Protein AF-A0A932EJN1-F1 (afdb_monomer)

Solvent-accessible surface area (backbone atoms only — not comparable to full-atom values): 9842 Å² total; per-residue (Å²): 134,83,59,34,30,35,33,33,48,100,86,70,48,79,48,97,51,69,38,47,52,73,53,32,26,57,73,44,44,33,30,49,30,28,38,35,38,35,34,28,93,79,55,23,33,38,30,22,25,30,7,76,78,40,95,68,68,44,64,18,36,45,58,44,33,70,46,63,34,53,54,84,54,55,63,69,57,41,48,44,50,39,33,33,56,42,37,51,44,88,74,58,76,90,60,50,43,81,74,52,77,44,73,49,77,47,72,40,80,93,73,56,34,28,45,30,38,42,30,47,33,33,37,34,80,50,82,74,64,78,87,77,49,47,62,30,65,77,54,30,68,49,72,48,76,40,45,49,70,60,51,50,50,46,59,74,68,58,71,74,51,52,59,91,50,67,62,56,52,55,52,50,57,56,49,48,67,75,76,106

Structure (mmCIF, N/CA/C/O backbone):
data_AF-A0A932EJN1-F1
#
_entry.id   AF-A0A932EJN1-F1
#
loop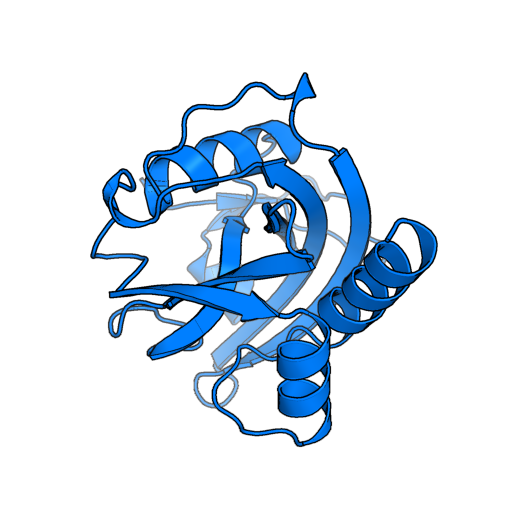_
_atom_site.group_PDB
_atom_site.id
_atom_site.type_symbol
_atom_site.label_atom_id
_atom_site.label_alt_id
_atom_site.label_comp_id
_atom_site.label_asym_id
_atom_site.label_entity_id
_atom_site.label_seq_id
_atom_site.pdbx_PDB_ins_code
_atom_site.Cartn_x
_atom_site.Cartn_y
_atom_site.Cartn_z
_atom_site.occupancy
_atom_site.B_iso_or_equiv
_atom_site.auth_seq_id
_atom_site.auth_comp_id
_atom_site.auth_asym_id
_atom_site.auth_atom_id
_atom_site.pdbx_PDB_model_num
ATOM 1 N N . MET A 1 1 ? -5.451 9.480 -18.350 1.00 54.56 1 MET A N 1
ATOM 2 C CA . MET A 1 1 ? -4.057 9.861 -18.679 1.00 54.56 1 MET A CA 1
ATOM 3 C C . MET A 1 1 ? -3.182 8.642 -18.427 1.00 54.56 1 MET A C 1
ATOM 5 O O . MET A 1 1 ? -3.647 7.742 -17.745 1.00 54.56 1 MET A O 1
ATOM 9 N N . THR A 1 2 ? -1.988 8.559 -19.011 1.00 78.69 2 THR A N 1
ATOM 10 C CA . THR A 1 2 ? -1.042 7.473 -18.704 1.00 78.69 2 THR A CA 1
ATOM 11 C C . THR A 1 2 ? -0.220 7.885 -17.487 1.00 78.69 2 THR A C 1
ATOM 13 O O . THR A 1 2 ? 0.469 8.899 -17.573 1.00 78.69 2 THR A O 1
ATOM 16 N N . GLU A 1 3 ? -0.293 7.129 -16.391 1.00 86.94 3 GLU A N 1
ATOM 17 C CA . GLU A 1 3 ? 0.506 7.369 -15.179 1.00 86.94 3 GLU A CA 1
ATOM 18 C C . GLU A 1 3 ? 2.008 7.387 -15.491 1.00 86.94 3 GLU A C 1
ATOM 20 O O . GLU A 1 3 ? 2.499 6.577 -16.297 1.00 86.94 3 GLU A O 1
ATOM 25 N N . CYS A 1 4 ? 2.741 8.308 -14.862 1.00 93.50 4 CYS A N 1
ATOM 26 C CA . CYS A 1 4 ? 4.175 8.474 -15.066 1.00 93.50 4 CYS A CA 1
ATOM 27 C C . CYS A 1 4 ? 4.906 8.561 -13.731 1.00 93.50 4 CYS A C 1
ATOM 29 O O . CYS A 1 4 ? 4.696 9.483 -12.952 1.00 93.50 4 CYS A O 1
ATOM 31 N N . PHE A 1 5 ? 5.849 7.654 -13.502 1.00 95.25 5 PHE A N 1
ATOM 32 C CA . PHE A 1 5 ? 6.533 7.560 -12.219 1.00 95.25 5 PHE A CA 1
ATOM 33 C C . PHE A 1 5 ? 7.929 8.154 -12.279 1.00 95.25 5 PHE A C 1
ATOM 35 O O . PHE A 1 5 ? 8.673 7.991 -13.256 1.00 95.25 5 PHE A O 1
ATOM 42 N N . ARG A 1 6 ? 8.292 8.824 -11.188 1.00 95.69 6 ARG A N 1
ATOM 43 C CA . ARG A 1 6 ? 9.658 9.234 -10.880 1.00 95.69 6 ARG A CA 1
ATOM 44 C C . ARG A 1 6 ? 10.517 8.002 -10.644 1.00 95.69 6 ARG A C 1
ATOM 46 O O . ARG A 1 6 ? 10.160 7.132 -9.856 1.00 95.69 6 ARG A O 1
ATOM 53 N N . ILE A 1 7 ? 11.663 7.944 -11.320 1.00 96.25 7 ILE A N 1
ATOM 54 C CA . ILE A 1 7 ? 12.631 6.863 -11.118 1.00 96.25 7 ILE A CA 1
ATOM 55 C C . ILE A 1 7 ? 13.543 7.189 -9.943 1.00 96.25 7 ILE A C 1
ATOM 57 O O . ILE A 1 7 ? 14.034 8.312 -9.822 1.00 96.25 7 ILE A O 1
ATOM 61 N N . TYR A 1 8 ? 13.822 6.189 -9.118 1.00 94.75 8 TYR A N 1
ATOM 62 C CA . TYR A 1 8 ? 14.735 6.264 -7.988 1.00 94.75 8 TYR A CA 1
ATOM 63 C C . TYR A 1 8 ? 15.956 5.377 -8.237 1.00 94.75 8 TYR A C 1
ATOM 65 O O . TYR A 1 8 ? 15.921 4.412 -8.999 1.00 94.75 8 TYR A O 1
ATOM 73 N N . ASP A 1 9 ? 17.089 5.732 -7.642 1.00 90.06 9 ASP A N 1
ATOM 74 C CA . ASP A 1 9 ? 18.225 4.815 -7.567 1.00 90.06 9 ASP A CA 1
ATOM 75 C C . ASP A 1 9 ? 18.012 3.755 -6.469 1.00 90.06 9 ASP A C 1
ATOM 77 O O . ASP A 1 9 ? 17.095 3.837 -5.650 1.00 90.06 9 ASP A O 1
ATOM 81 N N . SER A 1 10 ? 18.905 2.766 -6.397 1.00 80.25 10 SER A N 1
ATOM 82 C CA . SER A 1 10 ? 18.849 1.710 -5.376 1.00 80.25 10 SER A CA 1
ATOM 83 C C . SER A 1 10 ? 19.010 2.219 -3.935 1.00 80.25 10 SER A C 1
ATOM 85 O O . SER A 1 10 ? 18.788 1.467 -2.988 1.00 80.25 10 SER A O 1
ATOM 87 N N . ASN A 1 11 ? 19.425 3.475 -3.740 1.00 84.38 11 ASN A N 1
ATOM 88 C CA . ASN A 1 11 ? 19.524 4.117 -2.432 1.00 84.38 11 ASN A CA 1
ATOM 89 C C . ASN A 1 11 ? 18.252 4.904 -2.078 1.00 84.38 11 ASN A C 1
ATOM 91 O O . ASN A 1 11 ? 18.146 5.383 -0.950 1.00 84.38 11 ASN A O 1
ATOM 95 N N . GLY A 1 12 ? 17.278 4.989 -2.985 1.00 85.38 12 GLY A N 1
ATOM 96 C CA . GLY A 1 12 ? 16.040 5.740 -2.815 1.00 85.38 12 GLY A CA 1
ATOM 97 C C . GLY A 1 12 ? 16.172 7.229 -3.117 1.00 85.38 12 GLY A C 1
ATOM 98 O O . GLY A 1 12 ? 15.354 8.017 -2.646 1.00 85.38 12 GLY A O 1
ATOM 99 N N . LYS A 1 13 ? 17.185 7.642 -3.890 1.00 91.62 13 LYS A N 1
ATOM 100 C CA . LYS A 1 13 ? 17.310 9.028 -4.357 1.00 91.62 13 LYS A CA 1
ATOM 101 C C . LYS A 1 13 ? 16.562 9.224 -5.678 1.00 91.62 13 LYS A C 1
ATOM 103 O O . LYS A 1 13 ? 16.781 8.431 -6.596 1.00 91.62 13 LYS A O 1
ATOM 108 N N . PRO A 1 14 ? 15.729 10.273 -5.804 1.00 93.31 14 PRO A N 1
ATOM 109 C CA . PRO A 1 14 ? 15.003 10.541 -7.038 1.00 93.31 14 PRO A CA 1
ATOM 110 C C . PRO A 1 14 ? 15.961 10.959 -8.159 1.00 93.31 14 PRO A C 1
ATOM 112 O O . PRO A 1 14 ? 16.926 11.697 -7.943 1.00 93.31 14 PRO A O 1
ATOM 115 N N . GLN A 1 15 ? 15.662 10.512 -9.372 1.00 92.75 15 GLN A N 1
ATOM 116 C CA . GLN A 1 15 ? 16.313 10.924 -10.612 1.00 92.75 15 GLN A CA 1
ATOM 117 C C . GLN A 1 15 ? 15.427 11.926 -11.361 1.00 92.75 15 GLN A C 1
ATOM 119 O O . GLN A 1 15 ? 14.216 11.965 -11.183 1.00 92.75 15 GLN A O 1
ATOM 124 N N . SER A 1 16 ? 15.985 12.718 -12.274 1.00 89.94 16 SER A N 1
ATOM 125 C CA . SER A 1 16 ? 15.195 13.684 -13.060 1.00 89.94 16 SER A CA 1
ATOM 126 C C . SER A 1 16 ? 14.239 13.043 -14.079 1.00 89.94 16 SER A C 1
ATOM 128 O O . SER A 1 16 ? 13.417 13.740 -14.675 1.00 89.94 16 SER A O 1
ATOM 130 N N . THR A 1 17 ? 14.319 11.728 -14.277 1.00 93.62 17 THR A N 1
ATOM 131 C CA . THR A 1 17 ? 13.528 10.978 -15.258 1.00 93.62 17 THR A CA 1
ATOM 132 C C . THR A 1 17 ? 12.136 10.636 -14.722 1.00 93.62 17 THR A C 1
ATOM 134 O O . THR A 1 17 ? 12.007 10.134 -13.606 1.00 93.62 17 THR A O 1
ATOM 137 N N . LEU A 1 18 ? 11.116 10.869 -15.552 1.00 95.19 18 LEU A N 1
ATOM 138 C CA . LEU A 1 18 ? 9.786 10.269 -15.431 1.00 95.19 18 LEU A CA 1
ATOM 139 C C . LEU A 1 18 ? 9.641 9.206 -16.519 1.00 95.19 18 LEU A C 1
ATOM 141 O O . LEU A 1 18 ? 10.027 9.453 -17.666 1.00 95.19 18 LEU A O 1
ATOM 145 N N . LYS A 1 19 ? 9.080 8.046 -16.182 1.00 95.69 19 LYS A N 1
ATOM 146 C CA . LYS A 1 19 ? 8.761 6.997 -17.155 1.00 95.69 19 LYS A CA 1
ATOM 147 C C . LYS A 1 19 ? 7.293 6.583 -17.045 1.00 95.69 19 LYS A C 1
ATOM 149 O O . LYS A 1 19 ? 6.768 6.524 -15.936 1.00 95.69 19 LYS A O 1
ATOM 154 N N . PRO A 1 20 ? 6.632 6.248 -18.165 1.00 95.81 20 PRO A N 1
ATOM 155 C CA . PRO A 1 20 ? 5.308 5.642 -18.125 1.00 95.81 20 PRO A CA 1
ATOM 156 C C . PRO A 1 20 ? 5.309 4.350 -17.300 1.00 95.81 20 PRO A C 1
ATOM 158 O O . PRO A 1 20 ? 6.240 3.549 -17.427 1.00 95.81 20 PRO A O 1
ATOM 161 N N . ARG A 1 21 ? 4.245 4.109 -16.525 1.00 94.56 21 ARG A N 1
ATOM 162 C CA . ARG A 1 21 ? 4.094 2.936 -15.641 1.00 94.56 21 ARG A CA 1
ATOM 163 C C . ARG A 1 21 ? 4.502 1.608 -16.287 1.00 94.56 21 ARG A C 1
ATOM 165 O O . ARG A 1 21 ? 5.177 0.790 -15.669 1.00 94.56 21 ARG A O 1
ATOM 172 N N . ASN A 1 22 ? 4.100 1.374 -17.535 1.00 94.12 22 ASN A N 1
ATOM 173 C CA . ASN A 1 22 ? 4.407 0.123 -18.231 1.00 94.12 22 ASN A CA 1
ATOM 174 C C . ASN A 1 22 ? 5.908 -0.062 -18.520 1.00 94.12 22 ASN A C 1
ATOM 176 O O . ASN A 1 22 ? 6.369 -1.196 -18.563 1.00 94.12 22 ASN A O 1
ATOM 180 N N . GLN A 1 23 ? 6.660 1.023 -18.723 1.00 96.19 23 GLN A N 1
ATOM 181 C CA . GLN A 1 23 ? 8.111 0.967 -18.916 1.00 96.19 23 GLN A CA 1
ATOM 182 C C . GLN A 1 23 ? 8.835 0.765 -17.588 1.00 96.19 23 GLN A C 1
ATOM 184 O O . GLN A 1 23 ? 9.742 -0.052 -17.534 1.00 96.19 23 GLN A O 1
ATOM 189 N N . VAL A 1 24 ? 8.388 1.437 -16.521 1.00 96.38 24 VAL A N 1
ATOM 190 C CA . VAL A 1 24 ? 8.946 1.287 -15.163 1.00 96.38 24 VAL A CA 1
ATOM 191 C C . VAL A 1 24 ? 8.968 -0.187 -14.752 1.00 96.38 24 VAL A C 1
ATOM 193 O O . VAL A 1 24 ? 10.021 -0.725 -14.420 1.00 96.38 24 VAL A O 1
ATOM 196 N N . HIS A 1 25 ? 7.822 -0.864 -14.865 1.00 95.88 25 HIS A N 1
ATOM 197 C CA . HIS A 1 25 ? 7.695 -2.275 -14.495 1.00 95.88 25 HIS A CA 1
ATOM 198 C C . HIS A 1 25 ? 8.390 -3.236 -15.467 1.00 95.88 25 HIS A C 1
ATOM 200 O O . HIS A 1 25 ? 8.788 -4.330 -15.071 1.00 95.88 25 HIS A O 1
ATOM 206 N N . ALA A 1 26 ? 8.519 -2.868 -16.746 1.00 95.81 26 ALA A N 1
ATOM 207 C CA . ALA A 1 26 ? 9.234 -3.688 -17.724 1.00 95.81 26 ALA A CA 1
ATOM 208 C C . ALA A 1 26 ? 10.755 -3.630 -17.512 1.00 95.81 26 ALA A C 1
ATOM 210 O O . ALA A 1 26 ? 11.430 -4.652 -17.636 1.00 95.81 26 ALA A O 1
ATOM 211 N N . ASP A 1 27 ? 11.277 -2.449 -17.174 1.00 96.25 27 ASP A N 1
ATOM 212 C CA . ASP A 1 27 ? 12.700 -2.206 -16.934 1.00 96.25 27 ASP A CA 1
ATOM 213 C C . ASP A 1 27 ? 13.121 -2.604 -15.505 1.00 96.25 27 ASP A C 1
ATOM 215 O O . ASP A 1 27 ? 14.308 -2.803 -15.241 1.00 96.25 27 ASP A O 1
ATOM 219 N N . GLY A 1 28 ? 12.159 -2.746 -14.584 1.00 95.88 28 GLY A N 1
ATOM 220 C CA . GLY A 1 28 ? 12.423 -2.972 -13.164 1.00 95.88 28 GLY A CA 1
ATOM 221 C C . GLY A 1 28 ? 13.024 -1.741 -12.493 1.00 95.88 28 GLY A C 1
ATOM 222 O O . GLY A 1 28 ? 13.895 -1.863 -11.628 1.00 95.88 28 GLY A O 1
ATOM 223 N N . ASP A 1 29 ? 12.603 -0.550 -12.905 1.00 96.94 29 ASP A N 1
ATOM 224 C CA . ASP A 1 29 ? 13.058 0.681 -12.279 1.00 96.94 29 ASP A CA 1
ATOM 225 C C . ASP A 1 29 ? 12.437 0.845 -10.887 1.00 96.94 29 ASP A C 1
ATOM 227 O O . ASP A 1 29 ? 11.249 0.587 -10.673 1.00 96.94 29 ASP A O 1
ATOM 231 N N . TRP A 1 30 ? 13.244 1.323 -9.937 1.00 97.12 30 TRP A N 1
ATOM 232 C CA . TRP A 1 30 ? 12.730 1.682 -8.621 1.00 97.12 30 TRP A CA 1
ATOM 233 C C . TRP A 1 30 ? 11.813 2.896 -8.731 1.00 97.12 30 TRP A C 1
ATOM 235 O O . TRP A 1 30 ? 12.187 3.914 -9.318 1.00 97.12 30 TRP A O 1
ATOM 245 N N . HIS A 1 31 ? 10.639 2.795 -8.128 1.00 96.38 31 HIS A N 1
ATOM 246 C CA . HIS A 1 31 ? 9.637 3.852 -8.069 1.00 96.38 31 HIS A CA 1
ATOM 247 C C . HIS A 1 31 ? 8.978 3.875 -6.684 1.00 96.38 31 HIS A C 1
ATOM 249 O O . HIS A 1 31 ? 9.280 3.027 -5.838 1.00 96.38 31 HIS A O 1
ATOM 255 N N . ARG A 1 32 ? 8.154 4.893 -6.411 1.00 96.31 32 ARG A N 1
ATOM 256 C CA . ARG A 1 32 ? 7.485 5.043 -5.116 1.00 96.31 32 ARG A CA 1
ATOM 257 C C . ARG A 1 32 ? 6.005 4.703 -5.182 1.00 96.31 32 ARG A C 1
ATOM 259 O O . ARG A 1 32 ? 5.320 5.058 -6.139 1.00 96.31 32 ARG A O 1
ATOM 266 N N . ALA A 1 33 ? 5.541 4.097 -4.103 1.00 97.00 33 ALA A N 1
ATOM 267 C CA . ALA A 1 33 ? 4.145 3.810 -3.845 1.00 97.00 33 ALA A CA 1
ATOM 268 C C . ALA A 1 33 ? 3.823 4.058 -2.368 1.00 97.00 33 ALA A C 1
ATOM 270 O O . ALA A 1 33 ? 4.700 4.368 -1.554 1.00 97.00 33 ALA A O 1
ATOM 271 N N . VAL A 1 34 ? 2.549 3.946 -2.032 1.00 98.12 34 VAL A N 1
ATOM 272 C CA . VAL A 1 34 ? 2.036 4.053 -0.672 1.00 98.12 34 VAL A CA 1
ATOM 273 C C . VAL A 1 34 ? 1.158 2.854 -0.370 1.00 98.12 34 VAL A C 1
ATOM 275 O O . VAL A 1 34 ? 0.457 2.353 -1.246 1.00 98.12 34 VAL A O 1
ATOM 278 N N . GLU A 1 35 ? 1.165 2.427 0.886 1.00 98.44 35 GLU A N 1
ATOM 279 C CA . GLU A 1 35 ? 0.150 1.520 1.415 1.00 98.44 35 GLU A CA 1
ATOM 280 C C . GLU A 1 35 ? -0.474 2.158 2.646 1.00 98.44 35 GLU A C 1
ATOM 282 O O . GLU A 1 35 ? 0.233 2.587 3.563 1.00 98.44 35 GLU A O 1
ATOM 287 N N . THR A 1 36 ? -1.801 2.173 2.689 1.00 98.75 36 THR A N 1
ATOM 288 C CA . THR A 1 36 ? -2.541 2.558 3.884 1.00 98.75 36 THR A CA 1
ATOM 289 C C . THR A 1 36 ? -3.203 1.340 4.504 1.00 98.75 36 THR A C 1
ATOM 291 O O . THR A 1 36 ? -3.864 0.548 3.830 1.00 98.75 36 THR A O 1
ATOM 294 N N . TRP A 1 37 ? -3.037 1.217 5.816 1.00 98.75 37 TRP A N 1
ATOM 295 C CA . TRP A 1 37 ? -3.672 0.206 6.644 1.00 98.75 37 TRP A CA 1
ATOM 296 C C . TRP A 1 37 ? -4.697 0.869 7.556 1.0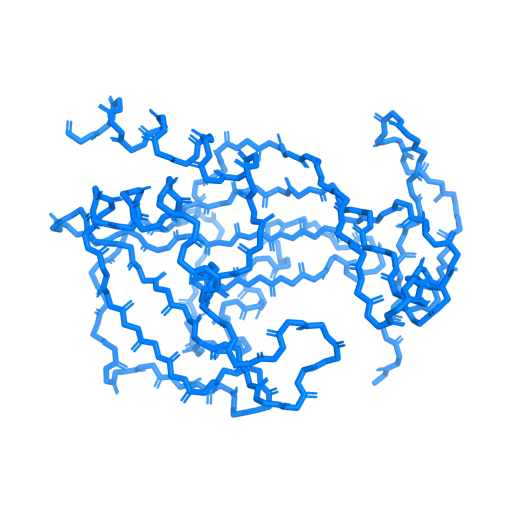0 98.75 37 TRP A C 1
ATOM 298 O O . TRP A 1 37 ? -4.389 1.832 8.249 1.00 98.75 37 TRP A O 1
ATOM 308 N N . ILE A 1 38 ? -5.920 0.352 7.562 1.00 98.69 38 ILE A N 1
ATOM 309 C CA . ILE A 1 38 ? -7.001 0.821 8.422 1.00 98.69 38 ILE A CA 1
ATOM 310 C C . ILE A 1 38 ? -7.144 -0.167 9.572 1.00 98.69 38 ILE A C 1
ATOM 312 O O . ILE A 1 38 ? -7.423 -1.348 9.345 1.00 98.69 38 ILE A O 1
ATOM 316 N N . LEU A 1 39 ? -6.953 0.319 10.795 1.00 98.62 39 LEU A N 1
ATOM 317 C CA . LEU A 1 39 ? -7.068 -0.450 12.029 1.00 98.62 39 LEU A CA 1
ATOM 318 C C . LEU A 1 39 ? -8.273 0.055 12.819 1.00 98.62 39 LEU A C 1
ATOM 320 O O . LEU A 1 39 ? -8.361 1.238 13.140 1.00 98.62 39 LEU A O 1
ATOM 324 N N . ASN A 1 40 ? -9.201 -0.840 13.138 1.00 98.00 40 ASN A N 1
ATOM 325 C CA . ASN A 1 40 ? -10.351 -0.488 13.963 1.00 98.00 40 ASN A CA 1
ATOM 326 C C . ASN A 1 40 ? -10.053 -0.662 15.465 1.00 98.00 40 ASN A C 1
ATOM 328 O O . ASN A 1 40 ? -9.041 -1.247 15.863 1.00 98.00 40 ASN A O 1
ATOM 332 N N . SER A 1 41 ? -10.977 -0.222 16.321 1.00 96.88 41 SER A N 1
ATOM 333 C CA . SER A 1 41 ? -10.846 -0.302 17.787 1.00 96.88 41 SER A CA 1
ATOM 334 C C . SER A 1 41 ? -10.808 -1.731 18.356 1.00 96.88 41 SER A C 1
ATOM 336 O O . SER A 1 41 ? -10.571 -1.922 19.550 1.00 96.88 41 SER A O 1
ATOM 338 N N . LYS A 1 42 ? -11.039 -2.750 17.520 1.00 97.19 42 LYS A N 1
ATOM 339 C CA . LYS A 1 42 ? -11.001 -4.177 17.876 1.00 97.19 42 LYS A CA 1
ATOM 340 C C . LYS A 1 42 ? -9.699 -4.859 17.453 1.00 97.19 42 LYS A C 1
ATOM 342 O O . LYS A 1 42 ? -9.623 -6.085 17.512 1.00 97.19 42 LYS A O 1
ATOM 347 N N . ASN A 1 43 ? -8.687 -4.093 17.043 1.00 97.06 43 ASN A N 1
ATOM 348 C CA . ASN A 1 43 ? -7.428 -4.601 16.494 1.00 97.06 43 ASN A CA 1
ATOM 349 C C . ASN A 1 43 ? -7.619 -5.453 15.224 1.00 97.06 43 ASN A C 1
ATOM 351 O O . ASN A 1 43 ? -6.874 -6.406 14.962 1.00 97.06 43 ASN A O 1
ATOM 355 N N . GLU A 1 44 ? -8.628 -5.120 14.420 1.00 98.44 44 GLU A N 1
ATOM 356 C CA . GLU A 1 44 ? -8.852 -5.732 13.117 1.00 98.44 44 GLU A CA 1
ATOM 357 C C . GLU A 1 44 ? -8.376 -4.789 12.013 1.00 98.44 44 GLU A C 1
ATOM 359 O O . GLU A 1 44 ? -8.683 -3.596 12.013 1.00 98.44 44 GLU A O 1
ATOM 364 N N . LEU A 1 45 ? -7.636 -5.345 11.058 1.00 98.62 45 LEU A N 1
ATOM 365 C CA . LEU A 1 45 ? -7.196 -4.650 9.859 1.00 98.62 45 LEU A CA 1
ATOM 366 C C . LEU A 1 45 ? -8.247 -4.815 8.766 1.00 98.62 45 LEU A C 1
ATOM 368 O O . LEU A 1 45 ? -8.701 -5.936 8.508 1.00 98.62 45 LEU A O 1
ATOM 372 N N . LEU A 1 46 ? -8.612 -3.719 8.104 1.00 98.75 46 LEU A N 1
ATOM 373 C CA . LEU A 1 46 ? -9.347 -3.800 6.848 1.00 98.75 46 LEU A CA 1
ATOM 374 C C . LEU A 1 46 ? -8.388 -4.295 5.763 1.00 98.75 46 LEU A C 1
ATOM 376 O O . LEU A 1 46 ? -7.326 -3.716 5.555 1.00 98.75 46 LEU A O 1
ATOM 380 N N . ILE A 1 47 ? -8.760 -5.348 5.052 1.00 98.62 47 ILE A N 1
ATOM 381 C CA . ILE A 1 47 ? -8.035 -5.818 3.870 1.00 98.62 47 ILE A CA 1
ATOM 382 C C . ILE A 1 47 ? -8.955 -5.767 2.664 1.00 98.62 47 ILE A C 1
ATOM 384 O O . ILE A 1 47 ? -10.148 -6.082 2.771 1.00 98.62 47 ILE A O 1
ATOM 388 N N . GLN A 1 48 ? -8.394 -5.416 1.512 1.00 98.38 48 GLN A N 1
ATOM 389 C CA . GLN A 1 48 ? -9.126 -5.413 0.254 1.00 98.38 48 GLN A CA 1
ATOM 390 C C . GLN A 1 48 ? -8.763 -6.619 -0.600 1.00 98.38 48 GLN A C 1
ATOM 392 O O . GLN A 1 48 ? -7.633 -7.103 -0.576 1.00 98.38 48 GLN A O 1
ATOM 397 N N . LYS A 1 49 ? -9.727 -7.136 -1.356 1.00 98.44 49 LYS A N 1
ATOM 398 C CA . LYS A 1 49 ? -9.485 -8.133 -2.392 1.00 98.44 49 LYS A CA 1
ATOM 399 C C . LYS A 1 49 ? -9.368 -7.413 -3.724 1.00 98.44 49 LYS A C 1
ATOM 401 O O . LYS A 1 49 ? -10.350 -6.838 -4.195 1.00 98.44 49 LYS A O 1
ATOM 406 N N . ARG A 1 50 ? -8.194 -7.496 -4.342 1.00 98.19 50 ARG A N 1
ATOM 407 C CA . ARG A 1 50 ? -7.893 -6.879 -5.638 1.00 98.19 50 ARG A CA 1
ATOM 408 C C . ARG A 1 50 ? -8.871 -7.352 -6.710 1.00 98.19 50 ARG A C 1
ATOM 410 O O . ARG A 1 50 ? -9.263 -8.524 -6.730 1.00 98.19 50 ARG A O 1
ATOM 417 N N . ALA A 1 51 ? -9.271 -6.455 -7.603 1.00 97.81 51 ALA A N 1
ATOM 418 C CA . ALA A 1 51 ? -10.095 -6.789 -8.757 1.00 97.81 51 ALA A CA 1
ATOM 419 C C . ALA A 1 51 ? -9.420 -7.843 -9.650 1.00 97.81 51 ALA A C 1
ATOM 421 O O . ALA A 1 51 ? -8.200 -7.863 -9.829 1.00 97.81 51 ALA A O 1
ATOM 422 N N . SER A 1 52 ? -10.229 -8.713 -10.257 1.00 96.69 52 SER A N 1
ATOM 423 C CA . SER A 1 52 ? -9.745 -9.760 -11.176 1.00 96.69 52 SER A CA 1
ATOM 424 C C . SER A 1 52 ? -9.058 -9.203 -12.434 1.00 96.69 52 SER A C 1
ATOM 426 O O . SER A 1 52 ? -8.282 -9.903 -13.080 1.00 96.69 52 SER A O 1
ATOM 428 N N . GLY A 1 53 ? -9.327 -7.937 -12.777 1.00 94.38 53 GLY A N 1
ATOM 429 C CA . GLY A 1 53 ? -8.728 -7.237 -13.914 1.00 94.38 53 GLY A CA 1
ATOM 430 C C . GLY A 1 53 ? -7.345 -6.631 -13.653 1.00 94.38 53 GLY A C 1
ATOM 431 O O . GLY A 1 53 ? -6.741 -6.125 -14.599 1.00 94.38 53 GLY A O 1
ATOM 432 N N . LYS A 1 54 ? -6.834 -6.664 -12.412 1.00 93.25 54 LYS A N 1
ATOM 433 C CA . LYS A 1 54 ? -5.517 -6.100 -12.077 1.00 93.25 54 LYS A CA 1
ATOM 434 C C . LYS A 1 54 ? -4.397 -6.851 -12.800 1.00 93.25 54 LYS A C 1
ATOM 436 O O . LYS A 1 54 ? -4.400 -8.076 -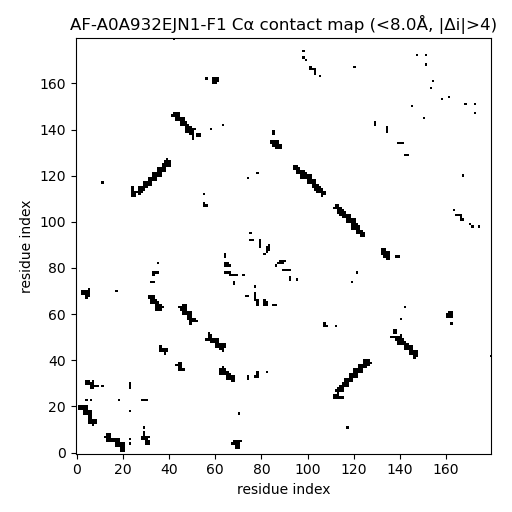12.911 1.00 93.25 54 LYS A O 1
ATOM 441 N N . ASP A 1 55 ? -3.407 -6.101 -13.270 1.00 89.81 55 ASP A N 1
ATOM 442 C CA . ASP A 1 55 ? -2.273 -6.624 -14.037 1.00 89.81 55 ASP A CA 1
ATOM 443 C C . ASP A 1 55 ? -1.193 -7.294 -13.172 1.00 89.81 55 ASP A C 1
ATOM 445 O O . ASP A 1 55 ? -0.426 -8.127 -13.668 1.00 89.81 55 ASP A O 1
ATOM 449 N N . SER A 1 56 ? -1.173 -6.962 -11.879 1.00 91.12 56 SER A N 1
ATOM 450 C CA . SER A 1 56 ? -0.425 -7.642 -10.831 1.00 91.12 56 SER A CA 1
ATOM 451 C C . SER A 1 56 ? -1.365 -8.149 -9.735 1.00 91.12 56 SER A C 1
ATOM 453 O O . SER A 1 56 ? -2.261 -7.444 -9.255 1.00 91.12 56 SER A O 1
ATOM 455 N N . PHE A 1 57 ? -1.133 -9.400 -9.330 1.00 94.50 57 PHE A N 1
ATOM 456 C CA . PHE A 1 57 ? -1.802 -10.043 -8.198 1.00 94.50 57 PHE A CA 1
ATOM 457 C C . PHE A 1 57 ? -3.349 -9.979 -8.214 1.00 94.50 57 PHE A C 1
ATOM 459 O O . PHE A 1 57 ? -3.943 -9.648 -7.188 1.00 94.50 57 PHE A O 1
ATOM 466 N N . PRO A 1 58 ? -4.028 -10.303 -9.333 1.00 96.44 58 PRO A N 1
ATOM 467 C CA . PRO A 1 58 ? -5.490 -10.321 -9.363 1.00 96.44 58 PRO A CA 1
ATOM 468 C C . PRO A 1 58 ? -6.056 -11.309 -8.335 1.00 96.44 58 PRO A C 1
ATOM 470 O O . PRO A 1 58 ? -5.439 -12.337 -8.041 1.00 96.44 58 PRO A O 1
ATOM 473 N N . ASP A 1 59 ? -7.228 -10.982 -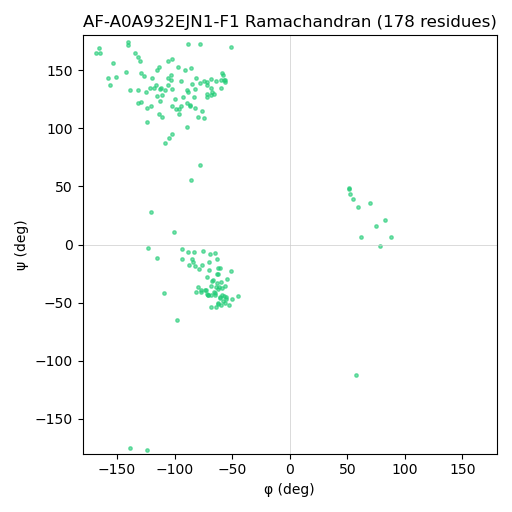7.786 1.00 97.44 59 ASP A N 1
ATOM 474 C CA . ASP A 1 59 ? -7.977 -11.787 -6.811 1.00 97.44 59 ASP A CA 1
ATOM 475 C C . ASP A 1 59 ? -7.279 -12.059 -5.464 1.00 97.44 59 ASP A C 1
ATOM 477 O O . ASP A 1 59 ? -7.816 -12.803 -4.636 1.00 97.44 59 ASP A O 1
ATOM 481 N N . LYS A 1 60 ? -6.118 -11.450 -5.200 1.00 97.75 60 LYS A N 1
ATOM 482 C CA . LYS A 1 60 ? -5.426 -11.558 -3.909 1.00 97.75 60 LYS A CA 1
ATOM 483 C C . LYS A 1 60 ? -5.925 -10.534 -2.898 1.00 97.75 60 LYS A C 1
ATOM 485 O O . LYS A 1 60 ? -6.380 -9.452 -3.262 1.00 97.75 60 LYS A O 1
ATOM 490 N N . TRP A 1 61 ? -5.813 -10.893 -1.624 1.00 98.44 61 TRP A N 1
ATOM 491 C CA . TRP A 1 61 ? -5.993 -9.976 -0.504 1.00 98.44 61 TRP A CA 1
ATOM 492 C C . TRP A 1 61 ? -4.754 -9.101 -0.315 1.00 98.44 61 TRP A C 1
ATOM 494 O O . TRP A 1 61 ? -3.628 -9.590 -0.406 1.00 98.44 61 TRP A O 1
ATOM 504 N N . ASP A 1 62 ? -4.972 -7.828 -0.030 1.00 98.06 62 ASP A N 1
ATOM 505 C CA . ASP A 1 62 ? -3.947 -6.789 -0.003 1.00 98.06 62 ASP A CA 1
ATOM 506 C C . ASP A 1 62 ? -4.145 -5.845 1.201 1.00 98.06 62 ASP A C 1
ATOM 508 O O . ASP A 1 62 ? -5.018 -6.092 2.044 1.00 98.06 62 ASP A O 1
ATOM 512 N N . ALA A 1 63 ? -3.333 -4.788 1.294 1.00 98.12 63 ALA A N 1
ATOM 513 C CA . ALA A 1 63 ? -3.527 -3.659 2.203 1.00 98.12 63 ALA A CA 1
ATOM 514 C C . ALA A 1 63 ? -4.946 -3.070 2.101 1.00 98.12 63 ALA A C 1
ATOM 516 O O . ALA A 1 63 ? -5.726 -3.421 1.215 1.00 98.12 63 ALA A O 1
ATOM 517 N N . SER A 1 64 ? -5.316 -2.173 3.018 1.00 98.44 64 SER A N 1
ATOM 518 C CA . SER A 1 64 ? -6.635 -1.532 2.937 1.00 98.44 64 SER A CA 1
ATOM 519 C C . SER A 1 64 ? -6.771 -0.711 1.660 1.00 98.44 64 SER A C 1
ATOM 521 O O . SER A 1 64 ? -7.841 -0.704 1.070 1.00 98.44 64 SER A O 1
ATOM 523 N N . CYS A 1 65 ? -5.689 -0.045 1.257 1.00 97.94 65 CYS A N 1
ATOM 524 C CA . CYS A 1 65 ? -5.577 0.722 0.027 1.00 97.94 65 CYS A CA 1
ATOM 525 C C . CYS A 1 65 ? -4.092 0.868 -0.344 1.00 97.94 65 CYS A C 1
ATOM 527 O O . CYS A 1 65 ? -3.252 1.002 0.555 1.00 97.94 65 CYS A O 1
ATOM 529 N N . ALA A 1 66 ? -3.751 0.835 -1.632 1.00 96.75 66 ALA A N 1
ATOM 530 C CA . ALA A 1 66 ? -2.375 1.014 -2.093 1.00 96.75 66 ALA A CA 1
ATOM 531 C C . ALA A 1 66 ? -2.323 1.627 -3.494 1.00 96.75 66 ALA A C 1
ATOM 533 O O . ALA A 1 66 ? -3.117 1.270 -4.355 1.00 96.75 66 ALA A O 1
ATOM 534 N N . GLY A 1 67 ? -1.337 2.481 -3.755 1.00 95.19 67 GLY A N 1
ATOM 535 C CA . GLY A 1 67 ? -1.199 3.116 -5.064 1.00 95.19 67 GLY A CA 1
ATOM 536 C C . GLY A 1 67 ? 0.151 3.778 -5.280 1.00 95.19 67 GLY A C 1
ATOM 537 O O . GLY A 1 67 ? 0.957 3.908 -4.358 1.00 95.19 67 GLY A O 1
ATOM 538 N N . HIS A 1 68 ? 0.422 4.173 -6.520 1.00 96.25 68 HIS A N 1
ATOM 539 C CA . HIS A 1 68 ? 1.717 4.733 -6.902 1.00 96.25 68 HIS A CA 1
ATOM 540 C C . HIS A 1 68 ? 1.722 6.251 -6.752 1.00 96.25 68 HIS A C 1
ATOM 542 O O . HIS A 1 68 ? 0.712 6.921 -6.966 1.00 96.25 68 HIS A O 1
ATOM 548 N N . ILE A 1 69 ? 2.895 6.805 -6.459 1.00 94.69 69 ILE A N 1
ATOM 549 C CA . ILE A 1 69 ? 3.094 8.252 -6.502 1.00 94.69 69 ILE A CA 1
ATOM 550 C C . ILE A 1 69 ? 3.205 8.684 -7.971 1.00 94.69 69 ILE A C 1
ATOM 552 O O . ILE A 1 69 ? 4.161 8.313 -8.660 1.00 94.69 69 ILE A O 1
ATOM 556 N N . ASP A 1 70 ? 2.245 9.481 -8.452 1.00 90.75 70 ASP A N 1
ATOM 557 C CA . ASP A 1 70 ? 2.279 10.033 -9.811 1.00 90.75 70 ASP A CA 1
ATOM 558 C C . ASP A 1 70 ? 3.152 11.294 -9.861 1.00 90.75 70 ASP A C 1
ATOM 560 O O . ASP A 1 70 ? 2.988 12.244 -9.090 1.00 90.75 70 ASP A O 1
ATOM 564 N N . GLY A 1 71 ? 4.109 11.310 -10.787 1.00 89.06 71 GLY A N 1
ATOM 565 C CA . GLY A 1 71 ? 5.042 12.416 -10.953 1.00 89.06 71 GLY A CA 1
ATOM 566 C C . GLY A 1 71 ? 5.841 12.730 -9.685 1.00 89.06 71 GLY A C 1
ATOM 567 O O . GLY A 1 71 ? 6.712 11.963 -9.285 1.00 89.06 71 GLY A O 1
ATOM 568 N N . ASP A 1 72 ? 5.572 13.902 -9.109 1.00 85.38 72 ASP A N 1
ATOM 569 C CA . ASP A 1 72 ? 6.229 14.432 -7.907 1.00 85.38 72 ASP A CA 1
ATOM 570 C C . ASP A 1 72 ? 5.209 14.684 -6.777 1.00 85.38 72 ASP A C 1
ATOM 572 O O . ASP A 1 72 ? 5.383 15.598 -5.971 1.00 85.38 72 ASP A O 1
ATOM 576 N N . GLU A 1 73 ? 4.103 13.932 -6.756 1.00 92.75 73 GLU A N 1
ATOM 577 C CA . GLU A 1 73 ? 3.123 13.992 -5.670 1.00 92.75 73 GLU A CA 1
ATOM 578 C C . GLU A 1 73 ? 3.773 13.627 -4.317 1.00 92.75 73 GLU A C 1
ATOM 580 O O . GLU A 1 73 ? 4.642 12.762 -4.218 1.00 92.75 73 GLU A O 1
ATOM 585 N N . GLU A 1 74 ? 3.373 14.316 -3.248 1.00 95.50 74 GLU A N 1
ATOM 586 C CA . GLU A 1 74 ? 3.773 13.939 -1.889 1.00 95.50 74 GLU A CA 1
ATOM 587 C C . GLU A 1 74 ? 3.040 12.655 -1.482 1.00 95.50 74 GLU A C 1
ATOM 589 O O . GLU A 1 74 ? 1.826 12.561 -1.671 1.00 95.50 74 GLU A O 1
ATOM 594 N N . SER A 1 75 ? 3.729 11.702 -0.851 1.00 97.31 75 SER A N 1
ATOM 595 C CA . SER A 1 75 ? 3.151 10.386 -0.529 1.00 97.31 75 SER A CA 1
ATOM 596 C C . SER A 1 75 ? 1.867 10.463 0.300 1.00 97.31 75 SER A C 1
ATOM 598 O O . SER A 1 75 ? 0.924 9.714 0.061 1.00 97.31 75 SER A O 1
ATOM 600 N N . ILE A 1 76 ? 1.766 11.425 1.217 1.00 98.25 76 ILE A N 1
ATOM 601 C CA . ILE A 1 76 ? 0.539 11.649 1.990 1.00 98.25 76 ILE A CA 1
ATOM 602 C C . ILE A 1 76 ? -0.667 12.021 1.109 1.00 98.25 76 ILE A C 1
ATOM 604 O O . ILE A 1 76 ? -1.785 11.593 1.386 1.00 98.25 76 ILE A O 1
ATOM 608 N N . ASN A 1 77 ? -0.457 12.789 0.036 1.00 98.00 77 ASN A N 1
ATOM 609 C CA . ASN A 1 77 ? -1.526 13.170 -0.887 1.00 98.00 77 ASN A CA 1
ATOM 610 C C . ASN A 1 77 ? -1.945 11.977 -1.747 1.00 98.00 77 ASN A C 1
ATOM 612 O O . ASN A 1 77 ? -3.142 11.766 -1.927 1.00 98.00 77 ASN A O 1
ATOM 616 N N . THR A 1 78 ? -0.976 11.162 -2.178 1.00 97.88 78 THR A N 1
ATOM 617 C CA . THR A 1 78 ? -1.238 9.879 -2.838 1.00 97.88 78 THR A CA 1
ATOM 618 C C . THR A 1 78 ? -2.106 8.992 -1.946 1.00 97.88 78 THR A C 1
ATOM 620 O O . THR A 1 78 ? -3.157 8.547 -2.382 1.00 97.88 78 THR A O 1
ATOM 623 N N . ALA A 1 79 ? -1.751 8.807 -0.669 1.00 98.44 79 ALA A N 1
ATOM 624 C CA . ALA A 1 79 ? -2.527 7.974 0.254 1.00 98.44 79 ALA A CA 1
ATOM 625 C C . ALA A 1 79 ? -3.984 8.453 0.411 1.00 98.44 79 ALA A C 1
ATOM 627 O O . ALA A 1 79 ? -4.909 7.645 0.369 1.00 98.44 79 ALA A O 1
ATOM 628 N N . ILE A 1 80 ? -4.202 9.766 0.541 1.00 98.44 80 ILE A N 1
ATOM 629 C CA . ILE A 1 80 ? -5.548 10.360 0.629 1.00 98.44 80 ILE A CA 1
ATOM 630 C C . ILE A 1 80 ? -6.331 10.166 -0.675 1.00 98.44 80 ILE A C 1
ATOM 632 O O . ILE A 1 80 ? -7.520 9.845 -0.638 1.00 98.44 80 ILE A O 1
ATOM 636 N N . ARG A 1 81 ? -5.682 10.381 -1.825 1.00 97.88 81 ARG A N 1
ATOM 637 C CA . ARG A 1 81 ? -6.297 10.209 -3.144 1.00 97.88 81 ARG A CA 1
ATOM 638 C C . ARG A 1 81 ? -6.730 8.761 -3.353 1.00 97.88 81 ARG A C 1
ATOM 640 O O . ARG A 1 81 ? -7.890 8.542 -3.680 1.00 97.88 81 ARG A O 1
ATOM 647 N N . GLU A 1 82 ? -5.841 7.806 -3.105 1.00 98.19 82 GLU A N 1
ATOM 648 C CA . GLU A 1 82 ? -6.112 6.379 -3.300 1.00 98.19 82 GLU A CA 1
ATOM 649 C C . GLU A 1 82 ? -7.216 5.887 -2.349 1.00 98.19 82 GLU A C 1
ATOM 651 O O . GLU A 1 82 ? -8.140 5.206 -2.781 1.00 98.19 82 GLU A O 1
ATOM 656 N N . LEU A 1 83 ? -7.224 6.309 -1.075 1.00 98.38 83 LEU A N 1
ATOM 657 C CA . LEU A 1 83 ? -8.315 5.976 -0.142 1.00 98.38 83 LEU A CA 1
ATOM 658 C C . LEU A 1 83 ? -9.681 6.465 -0.640 1.00 98.38 83 LEU A C 1
ATOM 660 O O . LEU A 1 83 ? -10.700 5.788 -0.467 1.00 98.38 83 LEU A O 1
ATOM 664 N N . LYS A 1 84 ? -9.709 7.645 -1.262 1.00 98.25 84 LYS A N 1
ATOM 665 C CA . LYS A 1 84 ? -10.920 8.199 -1.859 1.00 98.25 84 LYS A CA 1
ATOM 666 C C . LYS A 1 84 ? -11.318 7.460 -3.135 1.00 98.25 84 LYS A C 1
ATOM 668 O O . LYS A 1 84 ? -12.506 7.219 -3.329 1.00 98.25 84 LYS A O 1
ATOM 673 N N . GLU A 1 85 ? -10.361 7.144 -4.000 1.00 97.31 85 GLU A N 1
ATOM 674 C CA . GLU A 1 85 ? -10.592 6.461 -5.276 1.00 97.31 85 GLU A CA 1
ATOM 675 C C . GLU A 1 85 ? -11.039 5.010 -5.047 1.00 97.31 85 GLU A C 1
ATOM 677 O O . GLU A 1 85 ? -12.129 4.641 -5.478 1.00 97.31 85 GLU A O 1
ATOM 682 N N . GLU A 1 86 ? -10.282 4.221 -4.281 1.00 98.12 86 GLU A N 1
ATOM 683 C CA . GLU A 1 86 ? -10.529 2.787 -4.096 1.00 98.12 86 GLU A CA 1
ATOM 684 C C . GLU A 1 86 ? -11.681 2.480 -3.130 1.00 98.12 86 GLU A C 1
ATOM 686 O O . GLU A 1 86 ? -12.454 1.551 -3.381 1.00 98.12 86 GLU A O 1
ATOM 691 N N . LEU A 1 87 ? -11.805 3.237 -2.030 1.00 98.19 87 LEU A N 1
ATOM 692 C CA . LEU A 1 87 ? -12.747 2.944 -0.938 1.00 98.19 87 LEU A CA 1
ATOM 693 C C . LEU A 1 87 ? -13.852 3.997 -0.756 1.00 98.19 87 LEU A C 1
ATOM 695 O O . LEU A 1 87 ? -14.805 3.764 -0.005 1.00 98.19 87 LEU A O 1
ATOM 699 N N . GLY A 1 88 ? -13.744 5.160 -1.404 1.00 98.00 88 GLY A N 1
ATOM 700 C CA . GLY A 1 88 ? -14.669 6.277 -1.201 1.00 98.00 88 GLY A CA 1
ATOM 701 C C . GLY A 1 88 ? -14.468 7.033 0.115 1.00 98.00 88 GLY A C 1
ATOM 702 O O . GLY A 1 88 ? -15.365 7.767 0.529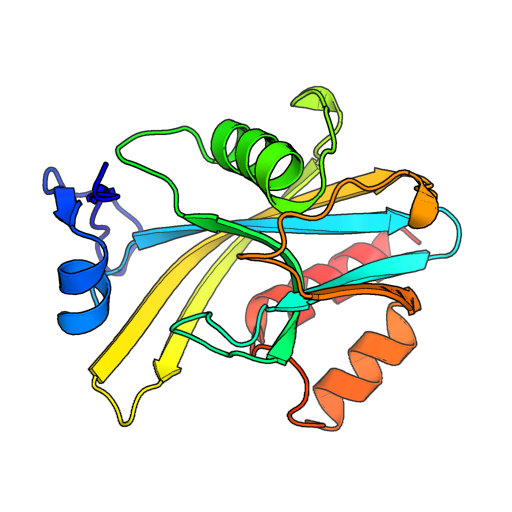 1.00 98.00 88 GLY A O 1
ATOM 703 N N . LEU A 1 89 ? -13.327 6.858 0.790 1.00 97.56 89 LEU A N 1
ATOM 704 C CA . LEU A 1 89 ? -13.050 7.487 2.081 1.00 97.56 89 LEU A CA 1
ATOM 705 C C . LEU A 1 89 ? -12.456 8.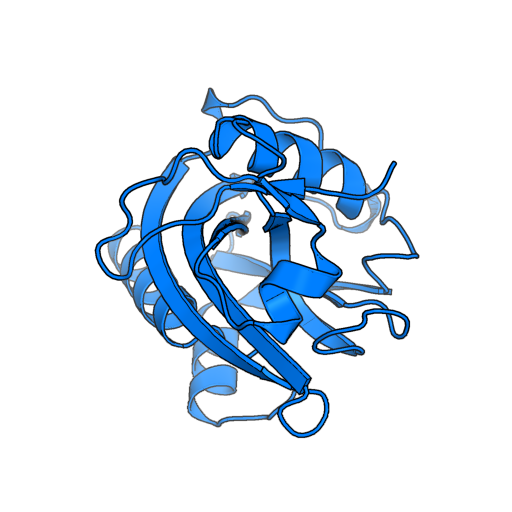885 1.902 1.00 97.56 89 LEU A C 1
ATOM 707 O O . LEU A 1 89 ? -11.376 9.056 1.342 1.00 97.56 89 LEU A O 1
ATOM 711 N N . GLU A 1 90 ? -13.148 9.894 2.425 1.00 96.50 90 GLU A N 1
ATOM 712 C CA . GLU A 1 90 ? -12.636 11.262 2.487 1.00 96.50 90 GLU A CA 1
ATOM 713 C C . GLU A 1 90 ? -12.020 11.527 3.860 1.00 96.50 90 GLU A C 1
ATOM 715 O O . GLU A 1 90 ? -12.727 11.587 4.864 1.00 96.50 90 GLU A O 1
ATOM 720 N N . ILE A 1 91 ? -10.700 11.698 3.888 1.00 96.44 91 ILE A N 1
ATOM 721 C CA . ILE A 1 91 ? -9.923 11.929 5.107 1.00 96.44 91 ILE A CA 1
ATOM 722 C C . ILE A 1 91 ? -8.965 13.112 4.941 1.00 96.44 91 ILE A C 1
ATOM 724 O O . ILE A 1 91 ? -8.615 13.518 3.830 1.00 96.44 91 ILE A O 1
ATOM 728 N N . ASN A 1 92 ? -8.505 13.656 6.061 1.00 97.19 92 ASN A N 1
ATOM 729 C CA . ASN A 1 92 ? -7.479 14.686 6.121 1.00 97.19 92 ASN A CA 1
ATOM 730 C C . ASN A 1 92 ? -6.103 14.074 6.398 1.00 97.19 92 ASN A C 1
ATOM 732 O O . ASN A 1 92 ? -5.971 13.084 7.111 1.00 97.19 92 ASN A O 1
ATOM 736 N N . ALA A 1 93 ? -5.045 14.747 5.941 1.00 97.38 93 ALA A N 1
ATOM 737 C CA . ALA A 1 93 ? -3.663 14.329 6.192 1.00 97.38 93 ALA A CA 1
ATOM 738 C C . ALA A 1 93 ? -3.326 14.137 7.683 1.00 97.38 93 ALA A C 1
ATOM 740 O O . ALA A 1 93 ? -2.490 13.308 8.018 1.00 97.38 93 ALA A O 1
ATOM 741 N N . SER A 1 94 ? -3.975 14.884 8.583 1.00 97.69 94 SER A N 1
ATOM 742 C CA . SER A 1 94 ? -3.779 14.762 10.033 1.00 97.69 94 SER A CA 1
ATOM 743 C C . SER A 1 94 ? -4.339 13.474 10.640 1.00 97.69 94 SER A C 1
ATOM 745 O O . SER A 1 94 ? -4.037 13.184 11.793 1.00 97.69 94 SER A O 1
ATOM 747 N N . GLU A 1 95 ? -5.189 12.754 9.908 1.00 98.06 95 GLU A N 1
ATOM 748 C CA . GLU A 1 95 ? -5.793 11.487 10.339 1.00 98.06 95 GLU A CA 1
ATOM 749 C C . GLU A 1 95 ? -4.906 10.287 9.983 1.00 98.06 95 GLU A C 1
ATOM 751 O O . GLU A 1 95 ? -5.059 9.218 10.564 1.00 98.06 95 GLU A O 1
ATOM 756 N N . LEU A 1 96 ? -3.947 10.469 9.068 1.00 98.44 96 LEU A N 1
ATOM 757 C CA . LEU A 1 96 ? -2.978 9.441 8.712 1.00 98.44 96 LEU A CA 1
ATOM 758 C C . LEU A 1 96 ? -1.713 9.565 9.552 1.00 98.44 96 LEU A C 1
ATOM 760 O O . LEU A 1 96 ? -1.029 10.591 9.563 1.00 98.44 96 LEU A O 1
ATOM 764 N N . GLN A 1 97 ? -1.342 8.460 10.183 1.00 98.31 97 GLN A N 1
ATOM 765 C CA . GLN A 1 97 ? -0.059 8.311 10.841 1.00 98.31 97 GLN A CA 1
ATOM 766 C C . GLN A 1 97 ? 0.935 7.647 9.890 1.00 98.31 97 GLN A C 1
ATOM 768 O O . GLN A 1 97 ? 0.757 6.501 9.487 1.00 98.31 97 GLN A O 1
ATOM 773 N N . TYR A 1 98 ? 2.029 8.337 9.574 1.00 98.50 98 TYR A N 1
ATOM 774 C CA . TYR A 1 98 ? 3.167 7.700 8.914 1.00 98.50 98 TYR A CA 1
ATOM 775 C C . TYR A 1 98 ? 3.847 6.714 9.873 1.00 98.50 98 TYR A C 1
ATOM 777 O O . TYR A 1 98 ? 4.203 7.087 10.996 1.00 98.50 98 TYR A O 1
ATOM 785 N N . LEU A 1 99 ? 4.052 5.474 9.427 1.00 98.19 99 LEU A N 1
ATOM 786 C CA . LEU A 1 99 ? 4.711 4.435 10.214 1.00 98.19 99 LEU A CA 1
ATOM 787 C C . LEU A 1 99 ? 6.193 4.307 9.849 1.00 98.19 99 LEU A C 1
ATOM 789 O O . LEU A 1 99 ? 7.065 4.532 10.690 1.00 98.19 99 LEU A O 1
ATOM 793 N N . PHE A 1 100 ? 6.487 3.905 8.612 1.00 98.06 100 PHE A N 1
ATOM 794 C CA . PHE A 1 100 ? 7.846 3.632 8.142 1.00 98.06 100 PHE A CA 1
ATOM 795 C C . PHE A 1 100 ? 7.917 3.547 6.611 1.00 98.06 100 PHE A C 1
ATOM 797 O O . PHE A 1 100 ? 6.905 3.371 5.938 1.00 98.06 100 PHE A O 1
ATOM 804 N N . GLU A 1 101 ? 9.143 3.618 6.083 1.00 97.06 101 GLU A N 1
ATOM 805 C CA . GLU A 1 101 ? 9.463 3.307 4.685 1.00 97.06 101 GLU A CA 1
ATOM 806 C C . GLU A 1 101 ? 9.906 1.841 4.601 1.00 97.06 101 GLU A C 1
ATOM 808 O O . GLU A 1 101 ? 10.658 1.354 5.454 1.00 97.06 101 GLU A O 1
ATOM 813 N N . THR A 1 102 ? 9.494 1.141 3.550 1.00 96.25 102 THR A N 1
ATOM 814 C CA . THR A 1 102 ? 9.979 -0.202 3.225 1.00 96.25 102 THR A CA 1
ATOM 815 C C . THR A 1 102 ? 10.325 -0.332 1.745 1.00 96.25 102 THR A C 1
ATOM 817 O O . THR A 1 102 ? 9.967 0.512 0.928 1.00 96.25 102 THR A O 1
ATOM 820 N N . ARG A 1 103 ? 11.061 -1.388 1.389 1.00 95.19 103 ARG A N 1
ATOM 821 C CA . ARG A 1 103 ? 11.443 -1.689 0.006 1.00 95.19 103 ARG A CA 1
ATOM 822 C C . ARG A 1 103 ? 11.165 -3.133 -0.317 1.00 95.19 103 ARG A C 1
ATOM 824 O O . ARG A 1 103 ? 11.551 -4.017 0.453 1.00 95.19 103 ARG A O 1
ATOM 831 N N . GLU A 1 104 ? 10.536 -3.371 -1.455 1.00 93.62 104 GLU A N 1
ATOM 832 C CA . GLU A 1 104 ? 10.173 -4.711 -1.893 1.00 93.62 104 GLU A CA 1
ATOM 833 C C . GLU A 1 104 ? 10.354 -4.869 -3.397 1.00 93.62 104 GLU A C 1
ATOM 835 O O . GLU A 1 104 ? 10.211 -3.921 -4.163 1.00 93.62 104 GLU A O 1
ATOM 840 N N . THR A 1 105 ? 10.689 -6.097 -3.792 1.00 95.06 105 THR A N 1
ATOM 841 C CA . THR A 1 105 ? 10.736 -6.510 -5.190 1.00 95.06 105 THR A CA 1
ATOM 842 C C . THR A 1 105 ? 9.760 -7.652 -5.377 1.00 95.06 105 THR A C 1
ATOM 844 O O . THR A 1 105 ? 9.946 -8.724 -4.794 1.00 95.06 105 THR A O 1
ATOM 847 N N . ASN A 1 106 ? 8.772 -7.451 -6.240 1.00 94.81 106 ASN A N 1
ATOM 848 C CA . ASN A 1 106 ? 7.853 -8.488 -6.674 1.00 94.81 106 ASN A CA 1
ATOM 849 C C . ASN A 1 106 ? 8.009 -8.737 -8.170 1.00 94.81 106 ASN A C 1
ATOM 851 O O . ASN A 1 106 ? 8.150 -7.817 -8.964 1.00 94.81 106 ASN A O 1
ATOM 855 N N . VAL A 1 107 ? 8.005 -10.004 -8.578 1.00 94.75 107 VAL A N 1
ATOM 856 C CA . VAL A 1 107 ? 8.141 -10.368 -9.991 1.00 94.75 107 VAL A CA 1
ATOM 857 C C . VAL A 1 107 ? 6.950 -11.217 -10.395 1.00 94.75 107 VAL A C 1
ATOM 859 O O . VAL A 1 107 ? 6.752 -12.317 -9.877 1.00 94.75 107 VAL A O 1
ATOM 862 N N . THR A 1 108 ? 6.155 -10.710 -11.331 1.00 91.88 108 THR A N 1
ATOM 863 C CA . THR A 1 108 ? 4.955 -11.379 -11.842 1.00 91.88 108 THR A CA 1
ATOM 864 C C . THR A 1 108 ? 5.027 -11.534 -13.363 1.00 91.88 108 THR A C 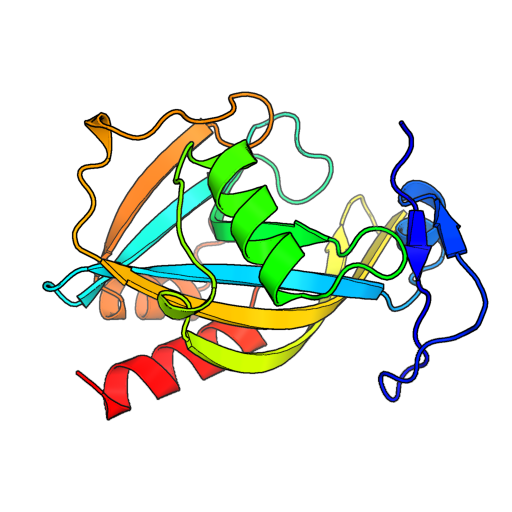1
ATOM 866 O O . THR A 1 108 ? 6.054 -11.261 -13.996 1.00 91.88 108 THR A O 1
ATOM 869 N N . ASN A 1 109 ? 3.963 -12.070 -13.970 1.00 89.25 109 ASN A N 1
ATOM 870 C CA . ASN A 1 109 ? 3.832 -12.205 -15.424 1.00 89.25 109 ASN A CA 1
ATOM 871 C C . ASN A 1 109 ? 5.030 -12.908 -16.093 1.00 89.25 109 ASN A C 1
ATOM 873 O O . ASN A 1 109 ? 5.513 -12.488 -17.145 1.00 89.25 109 ASN A O 1
ATOM 877 N N . ASN A 1 110 ? 5.513 -13.993 -15.474 1.00 90.38 110 ASN A N 1
ATOM 878 C CA . ASN A 1 110 ? 6.672 -14.776 -15.922 1.00 90.38 110 ASN A CA 1
ATOM 879 C C . ASN A 1 110 ? 7.951 -13.936 -16.112 1.00 90.38 110 ASN A C 1
ATOM 881 O O . ASN A 1 110 ? 8.695 -14.147 -17.070 1.00 90.38 110 ASN A O 1
ATOM 885 N N . GLY A 1 111 ? 8.195 -12.969 -15.223 1.00 90.88 111 GLY A N 1
ATOM 886 C CA . GLY A 1 111 ? 9.397 -12.131 -15.261 1.00 90.88 111 GLY A CA 1
ATOM 887 C C . GLY A 1 111 ? 9.277 -10.876 -16.120 1.00 90.88 111 GLY A C 1
ATOM 888 O O . GLY A 1 111 ? 10.276 -10.200 -16.328 1.00 90.88 111 GLY A O 1
ATOM 889 N N . ARG A 1 112 ? 8.083 -10.570 -16.642 1.00 91.75 112 ARG A N 1
ATOM 890 C CA . ARG A 1 112 ? 7.843 -9.384 -17.487 1.00 91.75 112 ARG A CA 1
ATOM 891 C C . ARG A 1 112 ? 7.354 -8.166 -16.716 1.00 91.75 112 ARG A C 1
ATOM 893 O O . ARG A 1 112 ? 7.290 -7.087 -17.290 1.00 91.75 112 ARG A O 1
ATOM 900 N N . PHE A 1 113 ? 6.956 -8.364 -15.467 1.00 95.06 113 PHE A N 1
ATOM 901 C CA . PHE A 1 113 ? 6.524 -7.302 -14.577 1.00 95.06 113 PHE A CA 1
ATOM 902 C C . PHE A 1 113 ? 7.392 -7.382 -13.327 1.00 95.06 113 PHE A C 1
ATOM 904 O O . PHE A 1 113 ? 7.269 -8.331 -12.548 1.00 95.06 113 PHE A O 1
ATOM 911 N N . ILE A 1 114 ? 8.325 -6.442 -13.212 1.00 96.50 114 ILE A N 1
ATOM 912 C CA . ILE A 1 114 ? 9.286 -6.325 -12.121 1.00 96.50 114 ILE A CA 1
ATOM 913 C C . ILE A 1 114 ? 8.903 -5.083 -11.333 1.00 96.50 114 ILE A C 1
ATOM 915 O O . ILE A 1 114 ? 9.046 -3.956 -11.798 1.00 96.50 114 ILE A O 1
ATOM 919 N N . ASP A 1 115 ? 8.400 -5.324 -10.141 1.00 95.69 115 ASP A N 1
ATOM 920 C CA . ASP A 1 115 ? 7.802 -4.333 -9.275 1.00 95.69 115 ASP A CA 1
ATOM 921 C C . ASP A 1 115 ? 8.772 -4.003 -8.146 1.00 95.69 115 ASP A C 1
ATOM 923 O O . ASP A 1 115 ? 8.865 -4.732 -7.158 1.00 95.69 115 ASP A O 1
ATOM 927 N N . ASN A 1 116 ? 9.596 -2.981 -8.375 1.00 96.31 116 ASN A N 1
ATOM 928 C CA . ASN A 1 116 ? 10.614 -2.511 -7.442 1.00 96.31 116 ASN A CA 1
ATOM 929 C C . ASN A 1 116 ? 10.109 -1.245 -6.750 1.00 96.31 116 ASN A C 1
ATOM 931 O O . ASN A 1 116 ? 10.271 -0.139 -7.269 1.00 96.31 116 ASN A O 1
ATOM 935 N N . GLU A 1 117 ? 9.526 -1.408 -5.569 1.00 96.06 117 GLU A N 1
ATOM 936 C CA . GLU A 1 117 ? 8.825 -0.327 -4.883 1.00 96.06 117 GLU A CA 1
ATOM 937 C C . GLU A 1 117 ? 9.552 0.123 -3.619 1.00 96.06 117 GLU A C 1
ATOM 939 O O . GLU A 1 117 ? 9.957 -0.684 -2.775 1.00 96.06 117 GLU A O 1
ATOM 944 N N . ILE A 1 118 ? 9.658 1.440 -3.462 1.00 96.56 118 ILE A N 1
ATOM 945 C CA . ILE A 1 118 ? 9.908 2.103 -2.183 1.00 96.56 118 ILE A CA 1
ATOM 946 C C . ILE A 1 118 ? 8.552 2.579 -1.671 1.00 96.56 118 ILE A C 1
ATOM 948 O O . ILE A 1 118 ? 7.912 3.411 -2.313 1.00 96.56 118 ILE A O 1
ATOM 952 N N . LYS A 1 119 ? 8.112 2.047 -0.535 1.00 96.94 119 LYS A N 1
ATOM 953 C CA . LYS A 1 119 ? 6.757 2.256 -0.033 1.00 96.94 119 LYS A CA 1
ATOM 954 C C . LYS A 1 119 ? 6.748 3.022 1.265 1.00 96.94 119 LYS A C 1
ATOM 956 O O . LYS A 1 119 ? 7.402 2.604 2.221 1.00 96.94 119 LYS A O 1
ATOM 961 N N . ASP A 1 120 ? 5.961 4.086 1.292 1.00 98.12 120 ASP A N 1
ATOM 962 C CA . ASP A 1 120 ? 5.617 4.791 2.519 1.00 98.12 120 ASP A CA 1
ATOM 963 C C . ASP A 1 120 ? 4.356 4.148 3.111 1.00 98.12 120 ASP A C 1
ATOM 965 O O . ASP A 1 120 ? 3.321 4.053 2.448 1.00 98.12 120 ASP A O 1
ATOM 969 N N . ILE A 1 121 ? 4.459 3.663 4.350 1.00 98.69 121 ILE A N 1
ATOM 970 C CA . ILE A 1 121 ? 3.373 2.953 5.029 1.00 98.69 121 ILE A CA 1
ATOM 971 C C . ILE A 1 121 ? 2.650 3.906 5.974 1.00 98.69 121 ILE A C 1
ATOM 973 O O . ILE A 1 121 ? 3.266 4.488 6.874 1.00 98.69 121 ILE A O 1
ATOM 977 N N . TYR A 1 122 ? 1.337 4.013 5.799 1.00 98.81 122 TYR A N 1
ATOM 978 C CA . TYR A 1 122 ? 0.449 4.824 6.622 1.00 98.81 122 TYR A CA 1
ATOM 979 C C . TYR A 1 122 ? -0.551 3.963 7.391 1.00 98.81 122 TYR A C 1
ATOM 981 O O . TYR A 1 122 ? -0.969 2.895 6.940 1.00 98.81 122 TYR A O 1
ATOM 989 N N . LEU A 1 123 ? -0.953 4.457 8.557 1.00 98.69 123 LEU A N 1
ATOM 990 C CA . LEU A 1 123 ? -2.012 3.898 9.384 1.00 98.69 123 LEU A CA 1
ATOM 991 C C . LEU A 1 123 ? -3.142 4.915 9.533 1.00 98.69 123 LEU A C 1
ATOM 993 O O . LEU A 1 123 ? -2.892 6.082 9.835 1.00 98.69 123 LEU A O 1
ATOM 997 N N . LEU A 1 124 ? -4.371 4.443 9.367 1.00 98.50 124 LEU A N 1
ATOM 998 C CA . LEU A 1 124 ? -5.595 5.136 9.741 1.00 98.50 124 LEU A CA 1
ATOM 999 C C . LEU A 1 124 ? -6.263 4.347 10.870 1.00 98.50 124 LEU A C 1
ATOM 1001 O O . LEU A 1 124 ? -6.732 3.229 10.657 1.00 98.50 124 LEU A O 1
ATOM 1005 N N . GLU A 1 125 ? -6.312 4.912 12.071 1.00 97.75 125 GLU A N 1
ATOM 1006 C CA . GLU A 1 125 ? -7.035 4.306 13.193 1.00 97.75 125 GLU A CA 1
ATOM 1007 C C . GLU A 1 125 ? -8.483 4.794 13.19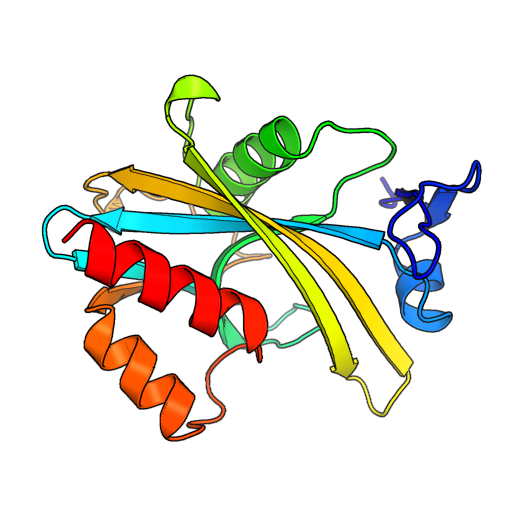3 1.00 97.75 125 GLU A C 1
ATOM 1009 O O . GLU A 1 125 ? -8.774 5.920 13.598 1.00 97.75 125 GLU A O 1
ATOM 1014 N N . GLN A 1 126 ? -9.402 3.961 12.704 1.00 96.56 126 GLN A N 1
ATOM 1015 C CA . GLN A 1 126 ? -10.800 4.350 12.552 1.00 96.56 126 GLN A CA 1
ATOM 1016 C C . GLN A 1 126 ? -11.742 3.143 12.555 1.00 96.56 126 GLN A C 1
ATOM 1018 O O . GLN A 1 126 ? -11.507 2.133 11.891 1.00 96.56 126 GLN A O 1
ATOM 1023 N N . ASP A 1 127 ? -12.864 3.279 13.262 1.00 97.31 127 ASP A N 1
ATOM 1024 C CA . ASP A 1 127 ? -13.991 2.358 13.137 1.00 97.31 127 ASP A CA 1
ATOM 1025 C C . ASP A 1 127 ? -14.799 2.711 11.881 1.00 97.31 127 ASP A C 1
ATOM 1027 O O . ASP A 1 127 ? -15.460 3.749 11.821 1.00 97.31 127 ASP A O 1
ATOM 1031 N N . ILE A 1 128 ? -14.730 1.844 10.870 1.00 95.50 128 ILE A N 1
ATOM 1032 C CA . ILE A 1 128 ? -15.425 2.003 9.587 1.00 95.50 128 ILE A CA 1
ATOM 1033 C C . ILE A 1 128 ? -16.497 0.923 9.453 1.00 95.50 128 ILE A C 1
ATOM 1035 O O . ILE A 1 128 ? -16.224 -0.258 9.680 1.00 95.50 128 ILE A O 1
ATOM 1039 N N . ASP A 1 129 ? -17.705 1.310 9.042 1.00 96.56 129 ASP A N 1
ATOM 1040 C CA . ASP A 1 129 ? -18.692 0.354 8.543 1.00 96.56 129 ASP A CA 1
ATOM 1041 C C . ASP A 1 129 ? -18.398 0.062 7.068 1.00 96.56 129 ASP A C 1
ATOM 1043 O O . ASP A 1 129 ? -18.460 0.944 6.214 1.00 96.56 129 ASP A O 1
ATOM 1047 N N . ILE A 1 130 ? -18.076 -1.194 6.753 1.00 96.38 130 ILE A N 1
ATOM 1048 C CA . ILE A 1 130 ? -17.769 -1.610 5.378 1.00 96.38 130 ILE A CA 1
ATOM 1049 C C . ILE A 1 130 ? -18.942 -1.397 4.412 1.00 96.38 130 ILE A C 1
ATOM 1051 O O . ILE A 1 130 ? -18.724 -1.359 3.205 1.00 96.38 130 ILE A O 1
ATOM 1055 N N . ASN A 1 131 ? -20.174 -1.277 4.921 1.00 96.31 131 ASN A N 1
ATOM 1056 C CA . ASN A 1 131 ? -21.358 -1.018 4.101 1.00 96.31 131 ASN A CA 1
ATOM 1057 C C . ASN A 1 131 ? -21.452 0.442 3.634 1.00 96.31 131 ASN A C 1
ATOM 1059 O O . ASN A 1 131 ? -22.182 0.711 2.681 1.00 96.31 131 ASN A O 1
ATOM 1063 N N . ASP A 1 132 ? -20.719 1.358 4.273 1.00 95.88 132 ASP A N 1
ATOM 1064 C CA . ASP A 1 132 ? -20.664 2.774 3.897 1.00 95.88 132 ASP A CA 1
ATOM 1065 C C . ASP A 1 132 ? -19.569 3.061 2.853 1.00 95.88 132 ASP A C 1
ATOM 1067 O O . ASP A 1 132 ? -19.478 4.173 2.332 1.00 95.88 132 ASP A O 1
ATOM 1071 N N . LEU A 1 133 ? -18.739 2.064 2.527 1.00 97.56 133 LEU A N 1
ATOM 1072 C CA . LEU A 1 133 ? -17.675 2.196 1.537 1.00 97.56 133 LEU A CA 1
ATOM 1073 C C . LEU A 1 133 ? -18.232 2.203 0.113 1.00 97.56 133 LEU A C 1
ATOM 1075 O O . LEU A 1 133 ? -19.106 1.411 -0.247 1.00 97.56 133 LEU A O 1
ATOM 1079 N N . ASN A 1 134 ? -17.649 3.051 -0.731 1.00 98.00 134 ASN A N 1
ATOM 1080 C CA . ASN A 1 134 ? -17.936 3.092 -2.158 1.00 98.00 134 ASN A CA 1
ATOM 1081 C C . ASN A 1 134 ? -16.739 2.531 -2.926 1.00 98.00 134 ASN A C 1
ATOM 1083 O O . ASN A 1 134 ? -15.842 3.275 -3.314 1.00 98.00 134 ASN A O 1
ATOM 1087 N N . LEU A 1 135 ? -16.734 1.210 -3.113 1.00 98.25 135 LEU A N 1
ATOM 1088 C CA . LEU A 1 135 ? -15.619 0.502 -3.737 1.00 98.25 135 LEU A CA 1
ATOM 1089 C C . LEU A 1 135 ? -15.545 0.778 -5.243 1.00 98.25 135 LEU A C 1
ATOM 1091 O O . LEU A 1 135 ? -16.527 0.574 -5.966 1.00 98.25 135 LEU A O 1
ATOM 1095 N N . GLN A 1 136 ? -14.367 1.157 -5.734 1.00 97.88 136 GLN A N 1
ATOM 1096 C CA . GLN A 1 136 ? -14.104 1.216 -7.170 1.00 97.88 136 GLN A CA 1
ATOM 1097 C C . GLN A 1 136 ? -13.934 -0.202 -7.724 1.00 97.88 136 GLN A C 1
ATOM 1099 O O . GLN A 1 136 ? -12.933 -0.868 -7.473 1.00 97.88 136 GLN A O 1
ATOM 1104 N N . ALA A 1 137 ? -14.914 -0.673 -8.499 1.00 97.00 137 ALA A N 1
ATOM 1105 C CA . ALA A 1 137 ? -14.989 -2.065 -8.954 1.00 97.00 137 ALA A CA 1
ATOM 1106 C C . ALA A 1 137 ? -13.817 -2.500 -9.856 1.00 97.00 137 ALA A C 1
ATOM 1108 O O . ALA A 1 137 ? -13.504 -3.691 -9.934 1.00 97.00 137 ALA A O 1
ATOM 1109 N N . GLU A 1 138 ? -13.172 -1.556 -10.545 1.00 96.44 138 GLU A N 1
ATOM 1110 C CA . GLU A 1 138 ? -11.972 -1.796 -11.351 1.00 96.44 138 GLU A CA 1
ATOM 1111 C C . GLU A 1 138 ? -10.731 -2.107 -10.500 1.00 96.44 138 GLU A C 1
ATOM 1113 O O . GLU A 1 138 ? -9.806 -2.751 -10.996 1.00 96.44 138 GLU A O 1
ATOM 1118 N N . GLU A 1 139 ? -10.731 -1.696 -9.230 1.00 96.69 139 GLU A N 1
ATOM 1119 C CA . GLU A 1 139 ? -9.603 -1.816 -8.300 1.00 96.69 139 GLU A CA 1
ATOM 1120 C C . GLU A 1 139 ? -9.867 -2.862 -7.211 1.00 96.69 139 GLU A C 1
ATOM 1122 O O . GLU A 1 139 ? -9.020 -3.717 -6.923 1.00 96.69 139 GLU A O 1
ATOM 1127 N N . VAL A 1 140 ? -11.090 -2.873 -6.673 1.00 98.00 140 VAL A N 1
ATOM 1128 C CA . VAL A 1 140 ? -11.468 -3.617 -5.472 1.00 98.00 140 VAL A CA 1
ATOM 1129 C C . VAL A 1 140 ? -12.713 -4.463 -5.720 1.00 98.00 140 VAL A C 1
ATOM 1131 O O . VAL A 1 140 ? -13.787 -3.966 -6.047 1.00 98.00 140 VAL A O 1
ATOM 1134 N N . SER A 1 141 ? -12.594 -5.773 -5.499 1.00 97.69 141 SER A N 1
ATOM 1135 C CA . SER A 1 141 ? -13.732 -6.699 -5.580 1.00 97.69 141 SER A CA 1
ATOM 1136 C C . SER A 1 141 ? -14.580 -6.695 -4.309 1.00 97.69 141 SER A C 1
ATOM 1138 O O . SER A 1 141 ? -15.797 -6.854 -4.362 1.00 97.69 141 SER A O 1
ATOM 1140 N N . THR A 1 142 ? -13.929 -6.647 -3.147 1.00 98.38 142 THR A N 1
ATOM 1141 C CA . THR A 1 142 ? -14.571 -6.717 -1.828 1.00 98.38 142 THR A CA 1
ATOM 1142 C C . THR A 1 142 ? -13.566 -6.348 -0.738 1.00 98.38 142 THR A C 1
ATOM 1144 O O . THR A 1 142 ? -12.361 -6.382 -0.977 1.00 98.38 142 THR A O 1
ATOM 1147 N N . VAL A 1 143 ? -14.048 -6.059 0.468 1.00 98.56 143 VAL A N 1
ATOM 1148 C CA . VAL A 1 143 ? -13.224 -5.804 1.652 1.00 98.56 143 VAL A CA 1
ATOM 1149 C C . VAL A 1 143 ? -13.707 -6.646 2.828 1.00 98.56 143 VAL A C 1
ATOM 1151 O O . VAL A 1 143 ? -14.859 -7.083 2.866 1.00 98.56 143 VAL A O 1
ATOM 1154 N N . ARG A 1 144 ? -12.837 -6.874 3.812 1.00 98.25 144 ARG A N 1
ATOM 1155 C CA . ARG A 1 144 ? -13.235 -7.444 5.104 1.00 98.25 144 ARG A CA 1
ATOM 1156 C C . ARG A 1 144 ? -12.285 -7.023 6.210 1.00 98.25 144 ARG A C 1
ATOM 1158 O O . ARG A 1 144 ? -11.114 -6.764 5.956 1.00 98.25 144 ARG A O 1
ATOM 1165 N N . PHE A 1 145 ? -12.782 -7.059 7.438 1.00 98.62 145 PHE A N 1
ATOM 1166 C CA . PHE A 1 145 ? -11.932 -7.007 8.617 1.00 98.62 145 PHE A CA 1
ATOM 1167 C C . PHE A 1 145 ? -11.353 -8.387 8.935 1.00 98.62 145 PHE A C 1
ATOM 1169 O O . PHE A 1 145 ? -12.010 -9.421 8.768 1.00 98.62 145 PHE A O 1
ATOM 1176 N N . ILE A 1 146 ? -10.106 -8.395 9.392 1.00 98.25 146 ILE A N 1
ATOM 1177 C CA . ILE A 1 146 ? -9.423 -9.562 9.940 1.00 98.25 146 ILE A CA 1
ATOM 1178 C C . ILE A 1 146 ? -8.620 -9.132 11.163 1.00 98.25 146 ILE A C 1
ATOM 1180 O O . ILE A 1 146 ? -7.898 -8.139 11.116 1.00 98.25 146 ILE A O 1
ATOM 1184 N N . HIS A 1 147 ? -8.722 -9.875 12.264 1.00 98.12 147 HIS A N 1
ATOM 1185 C CA . HIS A 1 147 ? -7.897 -9.594 13.433 1.00 98.12 147 HIS A CA 1
ATOM 1186 C C . HIS A 1 147 ? -6.411 -9.706 13.060 1.00 98.12 147 HIS A C 1
ATOM 1188 O O . HIS A 1 147 ? -6.009 -10.666 12.394 1.00 98.12 147 HIS A O 1
ATOM 1194 N N . PHE A 1 148 ? -5.576 -8.747 13.474 1.00 97.56 148 PHE A N 1
ATOM 1195 C CA . PHE A 1 148 ? -4.197 -8.667 12.969 1.00 97.56 148 PHE A CA 1
ATOM 1196 C C . PHE A 1 148 ? -3.375 -9.935 13.259 1.00 97.56 148 PHE A C 1
ATOM 1198 O O . PHE A 1 148 ? -2.530 -10.319 12.456 1.00 97.56 148 PHE A O 1
ATOM 1205 N N . GLN A 1 149 ? -3.647 -10.617 14.378 1.00 97.38 149 GLN A N 1
ATOM 1206 C CA . GLN A 1 149 ? -2.982 -11.878 14.733 1.00 97.38 149 GLN A CA 1
ATOM 1207 C C . GLN A 1 149 ? -3.366 -13.031 13.796 1.00 97.38 149 GLN A C 1
ATOM 1209 O O . GLN A 1 149 ? -2.525 -13.875 13.486 1.00 97.38 149 GLN A O 1
ATOM 1214 N N . ASP A 1 150 ? -4.617 -13.064 13.330 1.00 97.50 150 ASP A N 1
ATOM 1215 C CA . ASP A 1 150 ? -5.063 -14.072 12.369 1.00 97.50 150 ASP A CA 1
ATOM 1216 C C . ASP A 1 150 ? -4.430 -13.808 11.006 1.00 97.50 150 ASP A C 1
ATOM 1218 O O . ASP A 1 150 ? -3.907 -14.732 10.384 1.00 97.50 150 ASP A O 1
ATOM 1222 N N . LEU A 1 151 ? -4.398 -12.541 10.575 1.00 97.56 151 LEU A N 1
ATOM 1223 C CA . LEU A 1 151 ? -3.695 -12.149 9.355 1.00 97.56 151 LEU A CA 1
ATOM 1224 C C . LEU A 1 151 ? -2.214 -12.530 9.435 1.00 97.56 151 LEU A C 1
ATOM 1226 O O . LEU A 1 151 ? -1.698 -13.179 8.529 1.00 97.56 151 LEU A O 1
ATOM 1230 N N . GLU A 1 152 ? -1.541 -12.196 10.535 1.00 96.69 152 GLU A N 1
ATOM 1231 C CA . GLU A 1 152 ? -0.140 -12.546 10.749 1.00 96.69 152 GLU A CA 1
ATOM 1232 C C . GLU A 1 152 ? 0.104 -14.052 10.621 1.00 96.69 152 GLU A C 1
ATOM 1234 O O . GLU A 1 152 ? 1.022 -14.476 9.914 1.00 96.69 152 GLU A O 1
ATOM 1239 N N . LYS A 1 153 ? -0.741 -14.870 11.252 1.00 96.44 153 LYS A N 1
ATOM 1240 C CA . LYS A 1 153 ? -0.658 -16.324 11.140 1.00 96.44 153 LYS A CA 1
ATOM 1241 C C . LYS A 1 153 ? -0.847 -16.791 9.692 1.00 96.44 153 LYS A C 1
ATOM 1243 O O . LYS A 1 153 ? -0.056 -17.599 9.213 1.00 96.44 153 LYS A O 1
ATOM 1248 N N . MET A 1 154 ? -1.834 -16.253 8.973 1.00 96.38 154 MET A N 1
ATOM 1249 C CA . MET A 1 154 ? -2.097 -16.607 7.570 1.00 96.38 154 MET A CA 1
ATOM 1250 C C . MET A 1 154 ? -0.940 -16.232 6.628 1.00 96.38 154 MET A C 1
ATOM 1252 O O . MET A 1 154 ? -0.695 -16.944 5.646 1.00 96.38 154 MET A O 1
ATOM 1256 N N . ILE A 1 155 ? -0.222 -15.142 6.921 1.00 96.00 155 ILE A N 1
ATOM 1257 C CA . ILE A 1 155 ? 0.996 -14.741 6.202 1.00 96.00 155 ILE A CA 1
ATOM 1258 C C . ILE A 1 155 ? 2.158 -15.688 6.529 1.00 96.00 155 ILE A C 1
ATOM 1260 O O . ILE A 1 155 ? 2.858 -16.130 5.619 1.00 96.00 155 ILE A O 1
ATOM 1264 N N . GLN A 1 156 ? 2.346 -16.060 7.800 1.00 93.88 156 GLN A N 1
ATOM 1265 C CA . GLN A 1 156 ? 3.393 -17.004 8.221 1.00 93.88 156 GLN A CA 1
ATOM 1266 C C . GLN A 1 156 ? 3.190 -18.413 7.647 1.00 93.88 156 GLN A C 1
ATOM 1268 O O . GLN A 1 156 ? 4.158 -19.078 7.281 1.00 93.88 156 GLN A O 1
ATOM 1273 N N . GLU A 1 157 ? 1.938 -18.856 7.530 1.00 94.06 157 GLU A N 1
ATOM 1274 C CA . GLU A 1 157 ? 1.563 -20.137 6.920 1.00 94.06 157 GLU A CA 1
ATOM 1275 C C . GLU A 1 157 ? 1.662 -20.119 5.384 1.00 94.06 157 GLU A C 1
ATOM 1277 O O . GLU A 1 157 ? 1.510 -21.161 4.748 1.00 94.06 157 GLU A O 1
ATOM 1282 N N . ASN A 1 158 ? 1.960 -18.957 4.788 1.00 85.00 158 ASN A N 1
ATOM 1283 C CA . ASN A 1 158 ? 2.109 -18.755 3.349 1.00 85.00 158 ASN A CA 1
ATOM 1284 C C . ASN A 1 158 ? 0.910 -19.300 2.552 1.00 85.00 158 ASN A C 1
ATOM 1286 O O . ASN A 1 158 ? 1.079 -20.014 1.563 1.00 85.00 158 ASN A O 1
ATOM 1290 N N . SER A 1 159 ? -0.303 -18.945 2.990 1.00 81.44 159 SER A N 1
ATOM 1291 C CA . SER A 1 159 ? -1.577 -19.366 2.376 1.00 81.44 159 SER A CA 1
ATOM 1292 C C . SER A 1 159 ? -1.661 -19.127 0.862 1.00 81.44 159 SER A C 1
ATOM 1294 O O . SER A 1 159 ? -2.429 -19.792 0.177 1.00 81.44 159 SER A O 1
ATOM 1296 N N . GLY A 1 160 ? -0.865 -18.198 0.323 1.00 88.69 160 GLY A N 1
ATOM 1297 C CA . GLY A 1 160 ? -0.851 -17.867 -1.099 1.00 88.69 160 GLY A CA 1
ATOM 1298 C C . GLY A 1 160 ? -2.012 -16.971 -1.531 1.00 88.69 160 GLY A C 1
ATOM 1299 O O . GLY A 1 160 ? -2.035 -16.546 -2.683 1.00 88.69 160 GLY A O 1
ATOM 1300 N N . ASP A 1 161 ? -2.916 -16.610 -0.621 1.00 94.94 161 ASP A N 1
ATOM 1301 C CA . ASP A 1 161 ? -4.087 -15.774 -0.909 1.00 94.94 161 ASP A CA 1
ATOM 1302 C C . ASP A 1 161 ? -3.789 -14.269 -0.852 1.00 94.94 161 ASP A C 1
ATOM 1304 O O . ASP A 1 161 ? -4.591 -13.464 -1.320 1.00 94.94 161 ASP A O 1
ATOM 1308 N N . PHE A 1 162 ? -2.632 -13.882 -0.312 1.00 97.06 162 PHE A N 1
ATOM 1309 C CA . PHE A 1 162 ? -2.249 -12.486 -0.102 1.00 97.06 162 PHE A CA 1
ATOM 1310 C C . PHE A 1 162 ? -1.199 -12.009 -1.109 1.00 97.06 162 PHE A C 1
ATOM 1312 O O . PHE A 1 162 ? -0.471 -12.817 -1.713 1.00 97.06 162 PHE A O 1
ATOM 1319 N N . VAL A 1 163 ? -1.125 -10.694 -1.300 1.00 96.44 163 VAL A N 1
ATOM 1320 C CA . VAL A 1 163 ? -0.000 -10.036 -1.970 1.00 96.44 163 VAL A CA 1
ATOM 1321 C C . VAL A 1 163 ? 1.241 -10.151 -1.071 1.00 96.44 163 VAL A C 1
ATOM 1323 O O . VAL A 1 163 ? 1.137 -9.992 0.145 1.00 96.44 163 VAL A O 1
ATOM 1326 N N . PRO A 1 164 ? 2.417 -10.516 -1.608 1.00 94.56 164 PRO A N 1
ATOM 1327 C CA . PRO A 1 164 ? 3.595 -10.829 -0.796 1.00 94.56 164 PRO A CA 1
ATOM 1328 C C . PRO A 1 164 ? 4.326 -9.580 -0.259 1.00 94.56 164 PRO A C 1
ATOM 1330 O O . PRO A 1 164 ? 5.480 -9.329 -0.602 1.00 94.56 164 PRO A O 1
ATOM 1333 N N . HIS A 1 165 ? 3.692 -8.846 0.658 1.00 94.50 165 HIS A N 1
ATOM 1334 C CA . HIS A 1 165 ? 4.260 -7.661 1.314 1.00 94.50 165 HIS A CA 1
ATOM 1335 C C . HIS A 1 165 ? 5.106 -7.973 2.551 1.00 94.50 165 HIS A C 1
ATOM 1337 O O . HIS A 1 165 ? 4.832 -7.524 3.665 1.00 94.50 165 HIS A O 1
ATOM 1343 N N . LYS A 1 166 ? 6.125 -8.822 2.381 1.00 93.56 166 LYS A N 1
ATOM 1344 C CA . LYS A 1 166 ? 6.902 -9.401 3.492 1.00 93.56 166 LYS A CA 1
ATOM 1345 C C . LYS A 1 166 ? 7.411 -8.357 4.493 1.00 93.56 166 LYS A C 1
ATOM 1347 O O . LYS A 1 166 ? 7.326 -8.581 5.701 1.00 93.56 166 LYS A O 1
ATOM 1352 N N . ASN A 1 167 ? 7.997 -7.271 4.003 1.00 96.25 167 ASN A N 1
ATOM 1353 C CA . ASN A 1 167 ? 8.606 -6.249 4.840 1.00 96.25 167 ASN A CA 1
ATOM 1354 C C . ASN A 1 167 ? 7.536 -5.317 5.421 1.00 96.25 167 ASN A C 1
ATOM 1356 O O . ASN A 1 167 ? 7.652 -4.958 6.594 1.00 96.25 167 ASN A O 1
ATOM 1360 N N . THR A 1 168 ? 6.477 -4.992 4.662 1.00 97.44 168 THR A N 1
ATOM 1361 C CA . THR A 1 168 ? 5.339 -4.242 5.219 1.00 97.44 168 THR A CA 1
ATOM 1362 C C . THR A 1 168 ? 4.694 -5.001 6.373 1.00 97.44 168 THR A C 1
ATOM 1364 O O . THR A 1 168 ? 4.590 -4.457 7.470 1.00 97.44 168 THR A O 1
ATOM 1367 N N . TYR A 1 169 ? 4.329 -6.273 6.178 1.00 97.62 169 TYR A N 1
ATOM 1368 C CA . TYR A 1 169 ? 3.698 -7.095 7.214 1.00 97.62 169 TYR A CA 1
ATOM 1369 C C . TYR A 1 169 ? 4.542 -7.161 8.489 1.00 97.62 169 TYR A C 1
ATOM 1371 O O . TYR A 1 169 ? 4.026 -6.975 9.590 1.00 97.62 169 TYR A O 1
ATOM 1379 N N . ALA A 1 170 ? 5.853 -7.375 8.350 1.00 96.69 170 ALA A N 1
ATOM 1380 C CA . ALA A 1 170 ? 6.758 -7.433 9.492 1.00 96.69 170 ALA A CA 1
ATOM 1381 C C . ALA A 1 170 ? 6.767 -6.120 10.297 1.00 96.69 170 ALA A C 1
ATOM 1383 O O . ALA A 1 170 ? 6.672 -6.159 11.526 1.00 96.69 170 ALA A O 1
ATOM 1384 N N . GLY A 1 171 ? 6.858 -4.971 9.619 1.00 97.38 171 GLY A N 1
ATOM 1385 C CA . GLY A 1 171 ? 6.843 -3.661 10.271 1.00 97.38 171 GLY A CA 1
ATOM 1386 C C . GLY A 1 171 ? 5.483 -3.319 10.882 1.00 97.38 171 GLY A C 1
ATOM 1387 O O . GLY A 1 171 ? 5.421 -2.885 12.032 1.00 97.38 171 GLY A O 1
ATOM 1388 N N . LEU A 1 172 ? 4.392 -3.592 10.162 1.00 97.94 172 LEU A N 1
ATOM 1389 C CA . LEU A 1 172 ? 3.025 -3.315 10.600 1.00 97.94 172 LEU A CA 1
ATOM 1390 C C . LEU A 1 172 ? 2.670 -4.105 11.863 1.00 97.94 172 LEU A C 1
ATOM 1392 O O . LEU A 1 172 ? 2.250 -3.523 12.860 1.00 97.94 172 LEU A O 1
ATOM 1396 N N . PHE A 1 173 ? 2.892 -5.423 11.876 1.00 97.81 173 PHE A N 1
ATOM 1397 C CA . PHE A 1 173 ? 2.587 -6.240 13.056 1.00 97.81 173 PHE A CA 1
ATOM 1398 C C . PHE A 1 173 ? 3.497 -5.908 14.240 1.00 97.81 173 PHE A C 1
ATOM 1400 O O . PHE A 1 173 ? 3.082 -6.019 15.394 1.00 97.81 173 PHE A O 1
ATOM 1407 N N . ALA A 1 174 ? 4.747 -5.505 13.994 1.00 96.94 174 ALA A N 1
ATOM 1408 C CA . ALA A 1 174 ? 5.622 -5.015 15.055 1.00 96.94 174 ALA A CA 1
ATOM 1409 C C . ALA A 1 174 ? 5.103 -3.701 15.657 1.00 96.94 174 ALA A C 1
ATOM 1411 O O . ALA A 1 174 ? 5.136 -3.559 16.880 1.00 96.94 174 ALA A O 1
ATOM 1412 N N . PHE A 1 175 ? 4.601 -2.786 14.823 1.00 96.62 175 PHE A N 1
ATOM 1413 C CA . PHE A 1 175 ? 4.005 -1.527 15.258 1.00 96.62 175 PHE A CA 1
ATOM 1414 C C . PHE A 1 175 ? 2.740 -1.760 16.091 1.00 96.62 175 PHE A C 1
ATOM 1416 O O . PHE A 1 175 ? 2.689 -1.308 17.235 1.00 96.62 175 PHE A O 1
ATOM 1423 N N . ILE A 1 176 ? 1.772 -2.528 15.572 1.00 96.12 176 ILE A N 1
ATOM 1424 C CA . ILE A 1 176 ? 0.484 -2.776 16.243 1.00 96.12 176 ILE A CA 1
ATOM 1425 C C . ILE A 1 176 ? 0.708 -3.386 17.632 1.00 96.12 176 ILE A C 1
ATOM 1427 O O . ILE A 1 176 ? 0.149 -2.909 18.609 1.00 96.12 176 ILE A O 1
ATOM 1431 N N . ARG A 1 177 ? 1.604 -4.372 17.777 1.00 94.88 177 ARG A N 1
ATOM 1432 C CA . ARG A 1 177 ? 1.890 -4.984 19.093 1.00 94.88 177 ARG A CA 1
ATOM 1433 C C . ARG A 1 177 ? 2.463 -4.028 20.138 1.00 94.88 177 ARG A C 1
ATOM 1435 O O . ARG A 1 177 ? 2.383 -4.332 21.322 1.00 94.88 177 ARG A O 1
ATOM 1442 N N . GLN A 1 178 ? 3.122 -2.952 19.718 1.00 92.38 178 GLN A N 1
ATOM 1443 C CA . GLN A 1 178 ? 3.705 -1.976 20.641 1.00 92.38 178 GLN A CA 1
ATOM 1444 C C . GLN A 1 178 ? 2.686 -0.928 21.102 1.00 92.38 178 GLN A C 1
ATOM 1446 O O . GLN A 1 178 ? 2.957 -0.233 22.080 1.00 92.38 178 GLN A O 1
ATOM 1451 N N . HIS A 1 179 ? 1.549 -0.822 20.408 1.00 86.88 179 HIS A N 1
ATOM 1452 C CA . HIS A 1 179 ? 0.551 0.231 20.606 1.00 86.88 179 HIS A CA 1
ATOM 1453 C C . HIS A 1 179 ? -0.859 -0.308 20.923 1.00 86.88 179 HIS A C 1
ATOM 1455 O O . HIS A 1 179 ? -1.747 0.493 21.202 1.00 86.88 179 HIS A O 1
ATOM 1461 N N . ALA A 1 180 ? -1.048 -1.634 20.918 1.00 72.94 180 ALA A N 1
ATOM 1462 C CA . ALA A 1 180 ? -2.274 -2.337 21.317 1.00 72.94 180 ALA A CA 1
ATOM 1463 C C . ALA A 1 180 ? -2.310 -2.725 22.807 1.00 72.94 180 ALA A C 1
ATOM 1465 O O . ALA A 1 180 ? -1.230 -2.853 23.432 1.00 72.94 180 ALA A O 1
#

Nearest PDB structures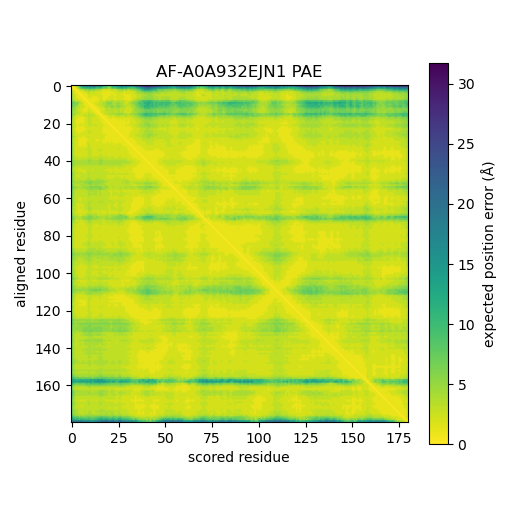 (foldseek):
  2fkb-assembly2_B  TM=8.857E-01  e=1.763E-13  Escherichia coli K-12
  1q54-assembly1_A  TM=8.507E-01  e=1.377E-13  Escherichia coli
  1nfz-assembly1_B  TM=8.596E-01  e=2.890E-13  Escherichia coli
  1x83-assembly1_A  TM=8.782E-01  e=4.737E-13  Escherichia coli
  2i8u-assembly1_B  TM=8.077E-01  e=2.240E-09  Escherichia coli

Sequence (180 aa):
MTECFRIYDSNGKPQSTLKPRNQVHADGDWHRAVETWILNSKNELLIQKRASGKDSFPDKWDASCAGHIDGDEESINTAIRELKEELGLEINASELQYLFETRETNVTNNGRFIDNEIKDIYLLEQDIDINDLNLQAEEVSTVRFIHFQDLEKMIQENSGDFVPHKNTYAGLFAFIRQHA

pLDDT: mean 95.32, std 4.98, range [54.56, 98.81]

Foldseek 3Di:
DFFWFFFADPVRHTDPDIHGPLVCFQVLTETEKEAEWEAEPQQWTKWFQWDQLDPPDHRAIEHNWMDGDGDPDDRLVRVQVRCCQAWVDHDDSVQKDWQDWDWDWDADPPRRGTHTYTYTYIYGYYDDDSVPTDGDNNTTVGMDIDRLVVVLVCVVVPVVRHDNPPVCNVRVVVVSVVVD

Radius of gyration: 15.64 Å; Cα contacts (8 Å, |Δi|>4): 374; chains: 1; bounding box: 41×35×40 Å

Mean predicted aligned error: 3.17 Å

Secondary structure (DSSP, 8-state):
---EEEEE-TTSPEEEEEEEHHHHHHHT-EEEEEEEEEE-TTSEEEEEEEPTT-SSSTT-EE-SEEEE--BT--HHHHHHHHHHHHH-----GGGEEEEEEEEEEEEEGGGTEEEEEEEEEEEEE----GGG----TTTEEEEEEEEHHHHHHHHHTT-S-B---HHHHHHHHHHHHHH-